Protein AF-A0A3M0Y753-F1 (afdb_monomer)

Radius of gyration: 27.93 Å; Cα contacts (8 Å, |Δi|>4): 157; chains: 1; bounding box: 81×75×49 Å

Solvent-accessible surface area (backbone atoms only — not comparable to full-atom values): 12441 Å² total; per-residue (Å²): 141,82,80,91,83,89,81,89,81,80,91,80,80,88,78,83,82,76,86,73,76,96,76,72,59,77,73,60,63,59,52,74,75,34,87,61,51,56,61,49,49,62,65,66,73,40,80,54,69,66,67,69,48,78,73,65,48,98,61,61,69,68,55,55,52,51,31,52,50,29,51,52,49,50,56,48,43,53,75,40,38,65,63,51,50,53,53,41,64,75,75,41,61,66,67,59,51,52,52,50,52,50,48,52,52,50,50,54,46,52,53,51,49,53,52,44,39,77,75,60,39,73,70,46,53,61,58,47,62,62,47,50,59,54,62,69,42,38,63,78,77,32,84,47,68,66,57,46,50,45,35,51,42,29,14,52,29,16,20,35,34,31,59,37,34,58,68,71,66,22,51,50,50,38,48,50,52,23,49,46,43,44,57,58,30,47,73,38,96,91,42,73,74,55,71,64,55,32,51,48,28,33,52,23,12,49,54,23,18,48,58,33,51,76,61,56,132

Structure (mmCIF, N/CA/C/O backbone):
data_AF-A0A3M0Y753-F1
#
_entry.id   AF-A0A3M0Y753-F1
#
loop_
_atom_site.group_PDB
_atom_site.id
_atom_site.type_symbol
_atom_site.label_atom_id
_atom_site.label_alt_id
_atom_site.label_comp_id
_atom_site.label_asym_id
_atom_site.label_entity_id
_atom_site.label_seq_id
_atom_site.pdbx_PDB_ins_code
_atom_site.Cartn_x
_atom_site.Cartn_y
_atom_site.Cartn_z
_atom_site.occupancy
_atom_site.B_iso_or_equiv
_atom_site.auth_seq_id
_atom_site.auth_comp_id
_atom_site.auth_asym_id
_atom_site.auth_atom_id
_atom_site.pdbx_PDB_model_num
ATOM 1 N N . MET A 1 1 ? -56.745 21.182 28.746 1.00 44.34 1 MET A N 1
ATOM 2 C CA . MET A 1 1 ? -57.236 22.442 29.343 1.00 44.34 1 MET A CA 1
ATOM 3 C C . MET A 1 1 ? -56.028 23.232 29.813 1.00 44.34 1 MET A C 1
ATOM 5 O O . MET A 1 1 ? -55.277 22.697 30.613 1.00 44.34 1 MET A O 1
ATOM 9 N N . GLY A 1 2 ? -55.813 24.435 29.274 1.00 44.81 2 GLY A N 1
ATOM 10 C CA . GLY A 1 2 ? -54.721 25.325 29.687 1.00 44.81 2 GLY A CA 1
ATOM 11 C C . GLY A 1 2 ? -54.196 26.216 28.555 1.00 44.81 2 GLY A C 1
ATOM 12 O O . GLY A 1 2 ? -53.297 25.794 27.844 1.00 44.81 2 GLY A O 1
ATOM 13 N N . HIS A 1 3 ? -54.818 27.396 28.407 1.00 44.28 3 HIS A N 1
ATOM 14 C CA . HIS A 1 3 ? -54.310 28.707 27.931 1.00 44.28 3 HIS A CA 1
ATOM 15 C C . HIS A 1 3 ? -53.306 28.734 26.748 1.00 44.28 3 HIS A C 1
ATOM 17 O O . HIS A 1 3 ? -52.171 28.306 26.887 1.00 44.28 3 HIS A O 1
ATOM 23 N N . LEU A 1 4 ? -53.639 29.180 25.524 1.00 49.66 4 LEU A N 1
ATOM 24 C CA . LEU A 1 4 ? -54.032 30.538 25.084 1.00 49.66 4 LEU A CA 1
ATOM 25 C C . LEU A 1 4 ? -53.092 31.637 25.608 1.00 49.66 4 LEU A C 1
ATOM 27 O O . LEU A 1 4 ? -53.341 32.153 26.688 1.00 49.66 4 LEU A O 1
ATOM 31 N N . LEU A 1 5 ? -52.092 32.040 24.811 1.00 55.31 5 LEU A N 1
ATOM 32 C CA . LEU A 1 5 ? -51.626 33.431 24.735 1.00 55.31 5 LEU A CA 1
ATOM 33 C C . LEU A 1 5 ? -51.133 33.756 23.317 1.00 55.31 5 LEU A C 1
ATOM 35 O O . LEU A 1 5 ? -50.060 33.356 22.872 1.00 55.31 5 LEU A O 1
ATOM 39 N N . CYS A 1 6 ? -51.999 34.490 22.625 1.00 52.38 6 CYS A N 1
ATOM 40 C CA . CYS A 1 6 ? -51.744 35.256 21.420 1.00 52.38 6 CYS A CA 1
ATOM 41 C C . CYS A 1 6 ? -50.916 36.494 21.799 1.00 52.38 6 CYS A C 1
ATOM 43 O O . CYS A 1 6 ? -51.298 37.228 22.709 1.00 52.38 6 CYS A O 1
ATOM 45 N N . GLY A 1 7 ? -49.795 36.719 21.113 1.00 51.28 7 GLY A N 1
ATOM 46 C CA . GLY A 1 7 ? -48.946 37.896 21.281 1.00 51.28 7 GLY A CA 1
ATOM 47 C C . GLY A 1 7 ? -48.597 38.491 19.924 1.00 51.28 7 GLY A C 1
ATOM 48 O O . GLY A 1 7 ? -47.577 38.155 19.335 1.00 51.28 7 GLY A O 1
ATOM 49 N N . THR A 1 8 ? -49.468 39.357 19.412 1.00 54.09 8 THR A N 1
ATOM 50 C CA . THR A 1 8 ? -49.195 40.238 18.273 1.00 54.09 8 THR A CA 1
ATOM 51 C C . THR A 1 8 ? -48.462 41.481 18.763 1.00 54.09 8 THR A C 1
ATOM 53 O O . THR A 1 8 ? -49.024 42.238 19.555 1.00 54.09 8 THR A O 1
ATOM 56 N N . GLN A 1 9 ? -47.251 41.744 18.268 1.00 51.88 9 GLN A N 1
ATOM 57 C CA . GLN A 1 9 ? -46.577 43.015 18.525 1.00 51.88 9 GLN A CA 1
ATOM 58 C C . GLN A 1 9 ? -45.796 43.503 17.297 1.00 51.88 9 GLN A C 1
ATOM 60 O O . GLN A 1 9 ? -44.894 42.833 16.810 1.00 51.88 9 GLN A O 1
ATOM 65 N N . GLY A 1 10 ? -46.159 44.707 16.839 1.00 52.81 10 GLY A N 1
ATOM 66 C CA . GLY A 1 10 ? -45.216 45.680 16.284 1.00 52.81 10 GLY A CA 1
ATOM 67 C C . GLY A 1 10 ? -44.981 45.679 14.774 1.00 52.81 10 GLY A C 1
ATOM 68 O O . GLY A 1 10 ? -43.919 45.277 14.316 1.00 52.81 10 GLY A O 1
ATOM 69 N N . ARG A 1 11 ? -45.903 46.272 14.000 1.00 50.88 11 ARG A N 1
ATOM 70 C CA . ARG A 1 11 ? -45.546 46.924 12.726 1.00 50.88 11 ARG A CA 1
ATOM 71 C C . ARG A 1 11 ? -44.789 48.219 13.041 1.00 50.88 11 ARG A C 1
ATOM 73 O O . ARG A 1 11 ? -45.404 49.192 13.465 1.00 50.88 11 ARG A O 1
ATOM 80 N N . GLY A 1 12 ? -43.474 48.214 12.838 1.00 53.16 12 GLY A N 1
ATOM 81 C CA . GLY A 1 12 ? -42.643 49.416 12.791 1.00 53.16 12 GLY A CA 1
ATOM 82 C C . GLY A 1 12 ? -42.551 49.930 11.357 1.00 53.16 12 GLY A C 1
ATOM 83 O O . GLY A 1 12 ? -42.122 49.207 10.461 1.00 53.16 12 GLY A O 1
ATOM 84 N N . ALA A 1 13 ? -43.009 51.159 11.145 1.00 51.88 13 ALA A N 1
ATOM 85 C CA . ALA A 1 13 ? -42.930 51.876 9.884 1.00 51.88 13 ALA A CA 1
ATOM 86 C C . ALA A 1 13 ? -41.520 52.444 9.641 1.00 51.88 13 ALA A C 1
ATOM 88 O O . ALA A 1 13 ? -40.895 52.954 10.564 1.00 51.88 13 ALA A O 1
ATOM 89 N N . GLY A 1 14 ? -41.095 52.415 8.375 1.00 54.56 14 GLY A N 1
ATOM 90 C CA . GLY A 1 14 ? -40.300 53.466 7.732 1.00 54.56 14 GLY A CA 1
ATOM 91 C C . GLY A 1 14 ? -38.852 53.657 8.183 1.00 54.56 14 GLY A C 1
ATOM 92 O O . GLY A 1 14 ? -38.576 54.477 9.050 1.00 54.56 14 GLY A O 1
ATOM 93 N N . GLN A 1 15 ? -37.916 53.048 7.454 1.00 48.16 15 GLN A N 1
ATOM 94 C CA . GLN A 1 15 ? -36.596 53.641 7.228 1.00 48.16 15 GLN A CA 1
ATOM 95 C C . GLN A 1 15 ? -36.293 53.569 5.731 1.00 48.16 15 GLN A C 1
ATOM 97 O O . GLN A 1 15 ? -36.349 52.498 5.128 1.00 48.16 15 GLN A O 1
ATOM 102 N N . GLY A 1 16 ? -36.081 54.740 5.127 1.00 50.78 16 GLY A N 1
ATOM 103 C CA . GLY A 1 16 ? -35.731 54.885 3.720 1.00 50.78 16 GLY A CA 1
ATOM 104 C C . GLY A 1 16 ? -34.419 54.172 3.414 1.00 50.78 16 GLY A C 1
ATOM 105 O O . GLY A 1 16 ? -33.463 54.261 4.184 1.00 50.78 16 GLY A O 1
ATOM 106 N N . ALA A 1 17 ? -34.399 53.451 2.296 1.00 55.44 17 ALA A N 1
ATOM 107 C CA . ALA A 1 17 ? -33.186 52.848 1.774 1.00 55.44 17 ALA A CA 1
ATOM 108 C C . ALA A 1 17 ? -32.198 53.969 1.395 1.00 55.44 17 ALA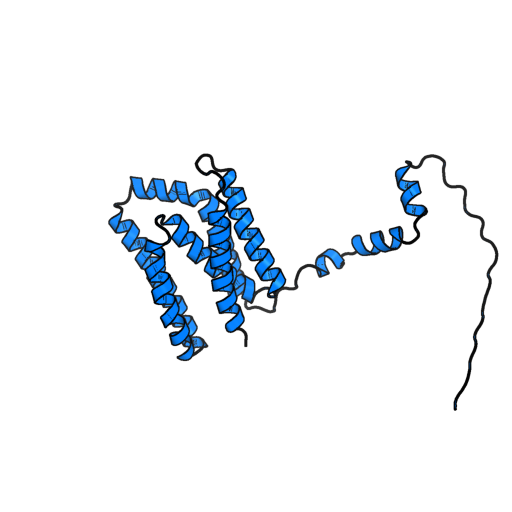 A C 1
ATOM 110 O O . ALA A 1 17 ? -32.597 54.893 0.685 1.00 55.44 17 ALA A O 1
ATOM 111 N N . PRO A 1 18 ? -30.945 53.931 1.873 1.00 59.50 18 PRO A N 1
ATOM 112 C CA . PRO A 1 18 ? -29.931 54.880 1.444 1.00 59.50 18 PRO A CA 1
ATOM 113 C C . PRO A 1 18 ? -29.610 54.659 -0.038 1.00 59.50 18 PRO A C 1
ATOM 115 O O . PRO A 1 18 ? -29.451 53.521 -0.483 1.00 59.50 18 PRO A O 1
ATOM 118 N N . ASP A 1 19 ? -29.499 55.754 -0.789 1.00 58.84 19 ASP A N 1
ATOM 119 C CA . ASP A 1 19 ? -29.030 55.744 -2.172 1.00 58.84 19 ASP A CA 1
ATOM 120 C C . ASP A 1 19 ? -27.634 55.103 -2.237 1.00 58.84 19 ASP A C 1
ATOM 122 O O . ASP A 1 19 ? -26.652 55.631 -1.707 1.00 58.84 19 ASP A O 1
ATOM 126 N N . LEU A 1 20 ? -27.547 53.926 -2.862 1.00 60.62 20 LEU A N 1
ATOM 127 C CA . LEU A 1 20 ? -26.284 53.221 -3.061 1.00 60.62 20 LEU A CA 1
ATOM 128 C C . LEU A 1 20 ? -25.437 53.948 -4.125 1.00 60.62 20 LEU A C 1
ATOM 130 O O . LEU A 1 20 ? -25.958 54.321 -5.179 1.00 60.62 20 LEU A O 1
ATOM 134 N N . PRO A 1 21 ? -24.121 54.121 -3.902 1.00 63.84 21 PRO A N 1
ATOM 135 C CA . PRO A 1 21 ? -23.239 54.821 -4.829 1.00 63.84 21 PRO A CA 1
ATOM 136 C C . PRO A 1 21 ? -23.155 54.104 -6.185 1.00 63.84 21 PRO A C 1
ATOM 138 O O . PRO A 1 21 ? -22.926 52.894 -6.276 1.00 63.84 21 PRO A O 1
ATOM 141 N N . SER A 1 22 ? -23.314 54.879 -7.257 1.00 61.03 22 SER A N 1
ATOM 142 C CA . SER A 1 22 ? -23.448 54.456 -8.656 1.00 61.03 22 SER A CA 1
ATOM 143 C C . SER A 1 22 ? -22.139 53.959 -9.297 1.00 61.03 22 SER A C 1
ATOM 145 O O . SER A 1 22 ? -21.723 54.465 -10.338 1.00 61.03 22 SER A O 1
ATOM 147 N N . GLY A 1 23 ? -21.473 52.978 -8.683 1.00 71.69 23 GLY A N 1
ATOM 148 C CA . GLY A 1 23 ? -20.172 52.476 -9.147 1.00 71.69 23 GLY A CA 1
ATOM 149 C C . GLY A 1 23 ? -19.911 50.982 -8.955 1.00 71.69 23 GLY A C 1
ATOM 150 O O . GLY A 1 23 ? -18.816 50.526 -9.271 1.00 71.69 23 GLY A O 1
ATOM 151 N N . GLN A 1 24 ? -20.867 50.198 -8.447 1.00 63.34 24 GLN A N 1
ATOM 152 C CA . GLN A 1 24 ? -20.622 48.772 -8.221 1.00 63.34 24 GLN A CA 1
ATOM 153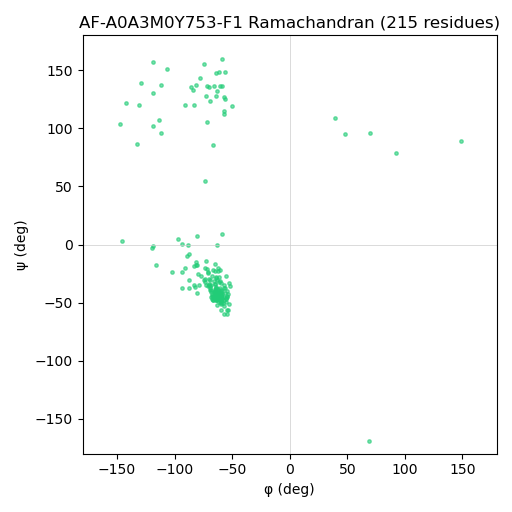 C C . GLN A 1 24 ? -20.786 47.927 -9.499 1.00 63.34 24 GLN A C 1
ATOM 155 O O . GLN A 1 24 ? -21.740 48.127 -10.267 1.00 63.34 24 GLN A O 1
ATOM 160 N N . PRO A 1 25 ? -19.876 46.962 -9.736 1.00 66.69 25 PRO A N 1
ATOM 161 C CA . PRO A 1 25 ? -19.928 46.103 -10.907 1.00 66.69 25 PRO A CA 1
ATOM 162 C C . PRO A 1 25 ? -21.198 45.227 -10.901 1.00 66.69 25 PRO A C 1
ATOM 164 O O . PRO A 1 25 ? -21.696 44.850 -9.839 1.00 66.69 25 PRO A O 1
ATOM 167 N N . PRO A 1 26 ? -21.755 44.900 -12.082 1.00 64.69 26 PRO A N 1
ATOM 168 C CA . PRO A 1 26 ? -23.097 44.322 -12.222 1.00 64.69 26 PRO A CA 1
ATOM 169 C C . PRO A 1 26 ? -23.299 42.975 -11.511 1.00 64.69 26 PRO A C 1
ATOM 171 O O . PRO A 1 26 ? -24.428 42.641 -11.170 1.00 64.69 26 PRO A O 1
ATOM 174 N N . TRP A 1 27 ? -22.229 42.230 -11.225 1.00 64.38 27 TRP A N 1
ATOM 175 C CA . TRP A 1 27 ? -22.305 40.970 -10.482 1.00 64.38 27 TRP A CA 1
ATOM 176 C C . TRP A 1 27 ? -22.565 41.155 -8.977 1.00 64.38 27 TRP A C 1
ATOM 178 O O . TRP A 1 27 ? -23.090 40.239 -8.353 1.00 64.38 27 TRP A O 1
ATOM 188 N N . VAL A 1 28 ? -22.292 42.332 -8.397 1.00 60.59 28 VAL A N 1
ATOM 189 C CA . VAL A 1 28 ? -22.637 42.622 -6.989 1.00 60.59 28 VAL A CA 1
ATOM 190 C C . VAL A 1 28 ? -24.146 42.840 -6.831 1.00 60.59 28 VAL A C 1
ATOM 192 O O . VAL A 1 28 ? -24.738 42.401 -5.853 1.00 60.59 28 VAL A O 1
ATOM 195 N N . ARG A 1 29 ? -24.813 43.397 -7.854 1.00 61.00 29 ARG A N 1
ATOM 196 C CA . ARG A 1 29 ? -26.275 43.602 -7.856 1.00 61.00 29 ARG A CA 1
ATOM 197 C C . ARG A 1 29 ? -27.091 42.307 -7.872 1.00 61.00 29 ARG A C 1
ATOM 199 O O . ARG A 1 29 ? -28.251 42.333 -7.474 1.00 61.00 29 ARG A O 1
ATOM 206 N N . LEU A 1 30 ? -26.513 41.194 -8.326 1.00 59.09 30 LEU A N 1
ATOM 207 C CA . LEU A 1 30 ? -27.183 39.888 -8.335 1.00 59.09 30 LEU A CA 1
ATOM 208 C C . LEU A 1 30 ? -27.166 39.205 -6.959 1.00 59.09 30 LEU A C 1
ATOM 210 O O . LEU A 1 30 ? -28.065 38.420 -6.676 1.00 59.09 30 LEU A O 1
ATOM 214 N N . ALA A 1 31 ? -26.195 39.521 -6.097 1.00 56.62 31 ALA A N 1
ATOM 215 C CA . ALA A 1 31 ? -26.115 38.951 -4.752 1.00 56.62 31 ALA A CA 1
ATOM 216 C C . ALA A 1 31 ? -27.167 39.544 -3.794 1.00 56.62 31 ALA A C 1
ATOM 218 O O . ALA A 1 31 ? -27.669 38.833 -2.927 1.00 56.62 31 ALA A O 1
ATOM 219 N N . ASP A 1 32 ? -27.549 40.810 -3.993 1.00 58.06 32 ASP A N 1
ATOM 220 C CA . ASP A 1 32 ? -28.512 41.511 -3.130 1.00 58.06 32 ASP A CA 1
ATOM 221 C C . ASP A 1 32 ? -29.984 41.192 -3.442 1.00 58.06 32 ASP A C 1
ATOM 223 O O . ASP A 1 32 ? -30.859 41.433 -2.611 1.00 58.06 32 ASP A O 1
ATOM 227 N N . GLN A 1 33 ? -30.289 40.649 -4.626 1.00 64.12 33 GLN A N 1
ATOM 228 C CA . GLN A 1 33 ? -31.677 40.369 -5.029 1.00 64.12 33 GLN A CA 1
ATOM 229 C C . GLN A 1 33 ? -32.179 38.980 -4.622 1.00 64.12 33 GLN A C 1
ATOM 231 O O . GLN A 1 33 ? -33.382 38.727 -4.697 1.00 64.12 33 GLN A O 1
ATOM 236 N N . ASP A 1 34 ? -31.296 38.101 -4.149 1.00 63.78 34 ASP A N 1
ATOM 237 C CA . ASP A 1 34 ? -31.681 36.811 -3.588 1.00 63.78 34 ASP A CA 1
ATOM 238 C C . ASP A 1 34 ? -31.390 36.783 -2.074 1.00 63.78 34 ASP A C 1
ATOM 240 O O . ASP A 1 34 ? -30.276 36.455 -1.655 1.00 63.78 34 ASP A O 1
ATOM 244 N N . PRO A 1 35 ? -32.381 37.072 -1.206 1.00 60.28 35 PRO A N 1
ATOM 245 C CA . PRO A 1 35 ? -32.232 36.947 0.249 1.00 60.28 35 PRO A CA 1
ATOM 246 C C . PRO A 1 35 ? -31.969 35.497 0.727 1.00 60.28 35 PRO A C 1
ATOM 248 O O . PRO A 1 35 ? -31.836 35.239 1.934 1.00 60.28 35 PRO A O 1
ATOM 251 N N . GLY A 1 36 ? -31.914 34.520 -0.187 1.00 60.16 36 GLY A N 1
ATOM 252 C CA . GLY A 1 36 ? -31.376 33.178 0.021 1.00 60.16 36 GLY A CA 1
ATOM 253 C C . GLY A 1 36 ? -29.863 33.058 -0.221 1.00 60.16 36 GLY A C 1
ATOM 254 O O . GLY A 1 36 ? -29.211 32.278 0.476 1.00 60.16 36 GLY A O 1
ATOM 255 N N . ALA A 1 37 ? -29.280 33.855 -1.122 1.00 58.84 37 ALA A N 1
ATOM 256 C CA . ALA A 1 37 ? -27.866 33.777 -1.499 1.00 58.84 37 ALA A CA 1
ATOM 257 C C . ALA A 1 37 ? -26.927 34.235 -0.371 1.00 58.84 37 ALA A C 1
ATOM 259 O O . ALA A 1 37 ? -25.929 33.565 -0.098 1.00 58.84 37 ALA A O 1
ATOM 260 N N . GLY A 1 38 ? -27.294 35.286 0.374 1.00 58.50 38 GLY A N 1
ATOM 261 C CA . GLY A 1 38 ? -26.550 35.719 1.567 1.00 58.50 38 GLY A CA 1
ATOM 262 C C . GLY A 1 38 ? -26.479 34.636 2.654 1.00 58.50 38 GLY A C 1
ATOM 263 O O . GLY A 1 38 ? -25.429 34.407 3.246 1.00 58.50 38 GLY A O 1
ATOM 264 N N . ARG A 1 39 ? -27.558 33.857 2.836 1.00 60.03 39 ARG A N 1
ATOM 265 C CA . ARG A 1 39 ? -27.582 32.715 3.771 1.00 60.03 39 ARG A CA 1
ATOM 266 C C . ARG A 1 39 ? -26.742 31.528 3.304 1.00 60.03 39 ARG A C 1
ATOM 268 O O . ARG A 1 39 ? -26.330 30.724 4.140 1.00 60.03 39 ARG A O 1
ATOM 275 N N . LEU A 1 40 ? -26.508 31.386 2.000 1.00 58.66 40 LEU A N 1
ATOM 276 C CA . LEU A 1 40 ? -25.634 30.349 1.456 1.00 58.66 40 LEU A CA 1
ATOM 277 C C . LEU A 1 40 ? -24.158 30.757 1.568 1.00 58.66 40 LEU A C 1
ATOM 279 O O . LEU A 1 40 ? -23.336 29.939 1.972 1.00 58.66 40 LEU A O 1
ATOM 283 N N . ALA A 1 41 ? -23.839 32.024 1.287 1.00 57.56 41 ALA A N 1
ATOM 284 C CA . ALA A 1 41 ? -22.495 32.577 1.442 1.00 57.56 41 ALA A CA 1
ATOM 285 C C . ALA A 1 41 ? -22.038 32.556 2.914 1.00 57.56 41 ALA A C 1
ATOM 287 O O . ALA A 1 41 ? -20.952 32.057 3.202 1.00 57.56 41 ALA A O 1
ATOM 288 N N . ASP A 1 42 ? -22.896 32.944 3.864 1.00 57.84 42 ASP A N 1
ATOM 289 C CA . ASP A 1 42 ? -22.589 32.852 5.303 1.00 57.84 42 ASP A CA 1
ATOM 290 C C . ASP A 1 42 ? -22.413 31.403 5.794 1.00 57.84 42 ASP A C 1
ATOM 292 O O . ASP A 1 42 ? -21.660 31.140 6.734 1.00 57.84 42 ASP A O 1
ATOM 296 N N . ARG A 1 43 ? -23.061 30.426 5.142 1.00 57.25 43 ARG A N 1
ATOM 297 C CA . ARG A 1 43 ? -22.855 28.993 5.428 1.00 57.25 43 ARG A CA 1
ATOM 298 C C . ARG A 1 43 ? -21.557 28.442 4.839 1.00 57.25 43 ARG A C 1
ATOM 300 O O . ARG A 1 43 ? -21.025 27.479 5.385 1.00 57.25 43 ARG A O 1
ATOM 307 N N . LEU A 1 44 ? -21.056 29.027 3.752 1.00 56.53 44 LEU A N 1
ATOM 308 C CA . LEU A 1 44 ? -19.854 28.568 3.049 1.00 56.53 44 LEU A CA 1
ATOM 309 C C . LEU A 1 44 ? -18.570 29.275 3.518 1.00 56.53 44 LEU A C 1
ATOM 311 O O . LEU A 1 44 ? -17.496 28.689 3.412 1.00 56.53 44 LEU A O 1
ATOM 315 N N . HIS A 1 45 ? -18.664 30.485 4.082 1.00 52.59 45 HIS A N 1
ATOM 316 C CA . HIS A 1 45 ? -17.511 31.263 4.562 1.00 52.59 45 HIS A CA 1
ATOM 317 C C . HIS A 1 45 ? -17.174 31.077 6.051 1.00 52.59 45 HIS A C 1
ATOM 319 O O . HIS A 1 45 ? -16.204 31.652 6.544 1.00 52.59 45 HIS A O 1
ATOM 325 N N . GLY A 1 46 ? -17.923 30.250 6.782 1.00 53.53 46 GLY A N 1
ATOM 326 C CA . GLY A 1 46 ? -17.564 29.896 8.153 1.00 53.53 46 GLY A CA 1
ATOM 327 C C . GLY A 1 46 ? -16.392 28.899 8.213 1.00 53.53 46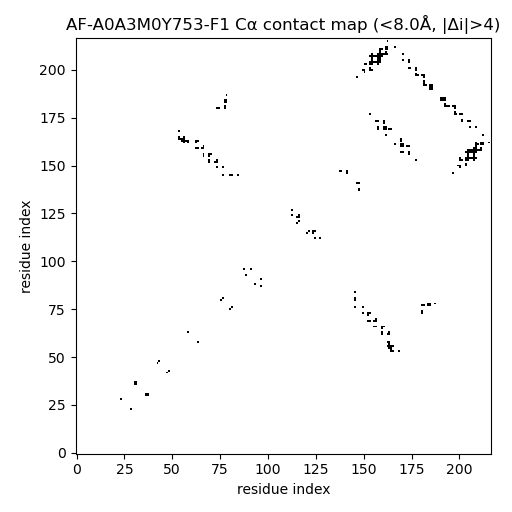 GLY A C 1
ATOM 328 O O . GLY A 1 46 ? -16.249 28.067 7.315 1.00 53.53 46 GLY A O 1
ATOM 329 N N . PRO A 1 47 ? -15.625 28.842 9.323 1.00 53.88 47 PRO A N 1
ATOM 330 C CA . PRO A 1 47 ? -14.636 27.784 9.608 1.00 53.88 47 PRO A CA 1
ATOM 331 C C . PRO A 1 47 ? -15.230 26.357 9.664 1.00 53.88 47 PRO A C 1
ATOM 333 O O . PRO A 1 47 ? -14.556 25.398 10.031 1.00 53.88 47 PRO A O 1
ATOM 336 N N . GLN A 1 48 ? -16.494 26.185 9.272 1.00 51.53 48 GLN A N 1
ATOM 337 C CA . GLN A 1 48 ? -17.195 24.913 9.192 1.00 51.53 48 GLN A CA 1
ATOM 338 C C . GLN A 1 48 ? -16.732 24.031 8.031 1.00 51.53 48 GLN A C 1
ATOM 340 O O . GLN A 1 48 ? -16.975 22.828 8.073 1.00 51.53 48 GLN A O 1
ATOM 345 N N . LEU A 1 49 ? -15.990 24.555 7.046 1.00 53.44 49 LEU A N 1
ATOM 346 C CA . LEU A 1 49 ? -15.327 23.672 6.078 1.00 53.44 49 LEU A CA 1
ATOM 347 C C . LEU A 1 49 ? -14.337 22.721 6.784 1.00 53.44 49 LEU A C 1
ATOM 349 O O . LEU A 1 49 ? -14.199 21.565 6.396 1.00 53.44 49 LEU A O 1
ATOM 353 N N . PHE A 1 50 ? -13.733 23.167 7.893 1.00 52.47 50 PHE A N 1
ATOM 354 C CA . PHE A 1 50 ? -12.898 22.333 8.764 1.00 52.47 50 PHE A CA 1
ATOM 355 C C . PHE A 1 50 ? -13.709 21.318 9.593 1.00 52.47 50 PHE A C 1
ATOM 357 O O . PHE A 1 50 ? -13.158 20.306 10.020 1.00 52.47 50 PHE A O 1
ATOM 364 N N . LEU A 1 51 ? -15.016 21.544 9.793 1.00 54.38 51 LEU A N 1
ATOM 365 C CA . LEU A 1 51 ? -15.935 20.589 10.435 1.00 54.38 51 LEU A CA 1
ATOM 366 C C . LEU A 1 51 ? -16.420 19.488 9.480 1.00 54.38 51 LEU A C 1
ATOM 368 O O . LEU A 1 51 ? -16.894 18.456 9.948 1.00 54.38 51 LEU A O 1
ATOM 372 N N . LEU A 1 52 ? -16.283 19.676 8.163 1.00 58.00 52 LEU A N 1
ATOM 373 C CA . LEU A 1 52 ? -16.561 18.631 7.172 1.00 58.00 52 LEU A CA 1
ATOM 374 C C . LEU A 1 52 ? -15.398 17.649 7.013 1.00 58.00 52 LEU A C 1
ATOM 376 O O . LEU A 1 52 ? -15.588 16.560 6.467 1.00 58.00 52 LEU A O 1
ATOM 380 N N . LEU A 1 53 ? -14.206 18.001 7.509 1.00 61.69 53 LEU A N 1
ATOM 381 C CA . LEU A 1 53 ? -13.120 17.040 7.590 1.00 61.69 53 LEU A CA 1
ATOM 382 C C . LEU A 1 53 ? -13.475 16.004 8.664 1.00 61.69 53 LEU A C 1
ATOM 384 O O . LEU A 1 53 ? -13.732 16.376 9.815 1.00 61.69 53 LEU A O 1
ATOM 388 N N . PRO A 1 54 ? -13.509 14.707 8.311 1.00 64.44 54 PRO A N 1
ATOM 389 C CA . PRO A 1 54 ? -13.798 13.653 9.266 1.00 64.44 54 PRO A CA 1
ATOM 390 C C . PRO A 1 54 ? -12.787 13.752 10.404 1.00 64.44 54 PRO A C 1
ATOM 392 O O . PRO A 1 54 ? -11.586 13.579 10.191 1.00 64.44 54 PRO A O 1
ATOM 395 N N . GLN A 1 55 ? -13.279 14.055 11.607 1.00 67.06 55 GLN A N 1
ATOM 396 C CA . GLN A 1 55 ? -12.434 14.099 12.792 1.00 67.06 55 GLN A CA 1
ATOM 397 C C . GLN A 1 55 ? -11.752 12.731 12.924 1.00 67.06 55 GLN A C 1
ATOM 399 O O . GLN A 1 55 ? -12.450 11.707 12.901 1.00 67.06 55 GLN A O 1
ATOM 404 N N . PRO A 1 56 ? -10.409 12.678 13.002 1.00 65.31 56 PRO A N 1
ATOM 405 C CA . PRO A 1 56 ? -9.717 11.413 13.141 1.00 65.31 56 PRO A CA 1
ATOM 406 C C . PRO A 1 56 ? -10.208 10.737 14.417 1.00 65.31 56 PRO A C 1
ATOM 408 O O . PRO A 1 56 ? -10.355 11.374 15.464 1.00 65.31 56 PRO A O 1
ATOM 411 N N . LEU A 1 57 ? -10.465 9.435 14.328 1.00 74.75 57 LEU A N 1
ATOM 412 C CA . LEU A 1 57 ? -10.779 8.638 15.505 1.00 74.75 57 LEU A CA 1
ATOM 413 C C . LEU A 1 57 ? -9.631 8.797 16.514 1.00 74.75 57 LEU A C 1
ATOM 415 O O . LEU A 1 57 ? -8.473 9.000 16.133 1.00 74.75 57 LEU A O 1
ATOM 419 N N . GLN A 1 58 ? -9.937 8.725 17.809 1.00 81.38 58 GLN A N 1
ATOM 420 C CA . GLN A 1 58 ? -8.912 8.751 18.853 1.00 81.38 58 GLN A CA 1
ATOM 421 C C . GLN A 1 58 ? -8.058 7.479 18.753 1.00 81.38 58 GLN A C 1
ATOM 423 O O . GLN A 1 58 ? -8.341 6.460 19.374 1.00 81.38 58 GLN A O 1
ATOM 428 N N . THR A 1 59 ? -7.036 7.520 17.903 1.00 84.00 59 THR A N 1
ATOM 429 C CA . THR A 1 59 ? -6.133 6.404 17.636 1.00 84.00 59 THR A CA 1
ATOM 430 C C . THR A 1 59 ? -4.768 6.631 18.275 1.00 84.00 59 THR A C 1
ATOM 432 O O . THR A 1 59 ? -4.332 7.780 18.424 1.00 84.00 59 THR A O 1
ATOM 435 N N . PRO A 1 60 ? -4.062 5.547 18.642 1.00 89.88 60 PRO A N 1
ATOM 436 C CA . PRO A 1 60 ? -2.707 5.648 19.163 1.00 89.88 60 PRO A CA 1
ATOM 437 C C . PRO A 1 60 ? -1.760 6.273 18.129 1.00 89.88 60 PRO A C 1
ATOM 439 O O . PRO A 1 60 ? -1.897 6.057 16.923 1.00 89.88 60 PRO A O 1
ATOM 442 N N . LEU A 1 61 ? -0.747 7.002 18.612 1.00 90.94 61 LEU A N 1
ATOM 443 C CA . LEU A 1 61 ? 0.278 7.648 17.779 1.00 90.94 61 LEU A CA 1
ATOM 444 C C . LEU A 1 61 ? 0.939 6.670 16.794 1.00 90.94 61 LEU A C 1
ATOM 446 O O . LEU A 1 61 ? 1.220 7.042 15.657 1.00 90.94 61 LEU A O 1
ATOM 450 N N . SER A 1 62 ? 1.125 5.409 17.199 1.00 88.06 62 SER A N 1
ATOM 451 C CA . SER A 1 62 ? 1.699 4.359 16.351 1.00 88.06 62 SER A CA 1
ATOM 452 C C . SER A 1 62 ? 0.931 4.139 15.049 1.00 88.06 62 SER A C 1
ATOM 454 O O . SER A 1 62 ? 1.555 3.907 14.020 1.00 88.06 62 SER A O 1
ATOM 456 N N . ASP A 1 63 ? -0.403 4.233 15.074 1.00 88.12 63 ASP A N 1
ATOM 457 C CA . ASP A 1 63 ? -1.231 4.011 13.883 1.00 88.12 63 ASP A CA 1
ATOM 458 C C . ASP A 1 63 ? -1.087 5.182 12.904 1.00 88.12 63 ASP A C 1
ATOM 460 O O . ASP A 1 63 ? -1.056 4.979 11.694 1.00 88.12 63 ASP A O 1
ATOM 464 N N . ARG A 1 64 ? -0.935 6.406 13.426 1.00 93.00 64 ARG A N 1
ATOM 465 C CA . ARG A 1 64 ? -0.701 7.611 12.616 1.00 93.00 64 ARG A CA 1
ATOM 466 C C . ARG A 1 64 ? 0.675 7.578 11.964 1.00 93.00 64 ARG A C 1
ATOM 468 O O . ARG A 1 64 ? 0.784 7.835 10.773 1.00 93.00 64 ARG A O 1
ATOM 475 N N . VAL A 1 65 ? 1.709 7.217 12.726 1.00 91.94 65 VAL A N 1
ATOM 476 C CA . VAL A 1 65 ? 3.072 7.068 12.196 1.00 91.94 65 VAL A CA 1
ATOM 477 C C . VAL A 1 65 ? 3.114 5.985 11.121 1.00 91.94 65 VAL A C 1
ATOM 479 O O . VAL A 1 65 ? 3.668 6.221 10.053 1.00 91.94 65 VAL A O 1
ATOM 482 N N . ALA A 1 66 ? 2.484 4.830 11.356 1.00 88.81 66 ALA A N 1
ATOM 483 C CA . ALA A 1 66 ? 2.424 3.757 10.365 1.00 88.81 66 ALA A CA 1
ATOM 484 C C . ALA A 1 66 ? 1.648 4.163 9.101 1.00 88.81 66 ALA A C 1
ATOM 486 O O . ALA A 1 66 ? 2.059 3.820 7.996 1.00 88.81 66 ALA A O 1
ATOM 487 N N . TRP A 1 67 ? 0.567 4.935 9.247 1.00 94.44 67 TRP A N 1
ATOM 488 C CA . TRP A 1 67 ? -0.181 5.487 8.118 1.00 94.44 67 TRP A CA 1
ATOM 489 C C . TRP A 1 67 ? 0.652 6.467 7.283 1.00 94.44 67 TRP A C 1
ATOM 491 O O . TRP A 1 67 ? 0.711 6.324 6.064 1.00 94.44 67 TRP A O 1
ATOM 501 N N . ILE A 1 68 ? 1.347 7.413 7.930 1.00 95.44 68 ILE A N 1
ATOM 502 C CA . ILE A 1 68 ? 2.253 8.357 7.252 1.00 95.44 68 ILE A CA 1
ATOM 503 C C . ILE A 1 68 ? 3.383 7.597 6.555 1.00 95.44 68 ILE A C 1
ATOM 505 O O . ILE A 1 68 ? 3.707 7.901 5.412 1.00 95.44 68 ILE A O 1
ATOM 509 N N . ALA A 1 69 ? 3.961 6.591 7.215 1.00 90.81 69 ALA A N 1
ATOM 510 C CA . ALA A 1 69 ? 5.015 5.768 6.635 1.00 90.81 69 ALA A CA 1
ATOM 511 C C . ALA A 1 69 ? 4.525 4.992 5.403 1.00 90.81 69 ALA A C 1
ATOM 513 O O . ALA A 1 69 ? 5.232 4.946 4.402 1.00 90.81 69 ALA A O 1
ATOM 514 N N . ALA A 1 70 ? 3.312 4.430 5.443 1.00 92.94 70 ALA A N 1
ATOM 515 C CA . ALA A 1 70 ? 2.713 3.761 4.291 1.00 92.94 70 ALA A CA 1
ATOM 516 C C . ALA A 1 70 ? 2.474 4.742 3.133 1.00 92.94 70 ALA A C 1
ATOM 518 O O . ALA A 1 70 ? 2.830 4.436 2.002 1.00 92.94 70 ALA A O 1
ATOM 519 N N . LEU A 1 71 ? 1.947 5.940 3.411 1.00 96.12 71 LEU A N 1
ATOM 520 C CA . LEU A 1 71 ? 1.759 6.977 2.394 1.00 96.12 71 LEU A CA 1
ATOM 521 C C . LEU A 1 71 ? 3.092 7.428 1.780 1.00 96.12 71 LEU A C 1
ATOM 523 O O . LEU A 1 71 ? 3.209 7.532 0.563 1.00 96.12 71 LEU A O 1
ATOM 527 N N . ALA A 1 72 ? 4.112 7.655 2.608 1.00 94.38 72 ALA A N 1
ATOM 528 C CA . ALA A 1 72 ? 5.449 8.003 2.141 1.00 94.38 72 ALA A CA 1
ATOM 529 C C . ALA A 1 72 ? 6.061 6.879 1.293 1.00 94.38 72 ALA A C 1
ATOM 531 O O . ALA A 1 72 ? 6.703 7.163 0.284 1.00 94.38 72 ALA A O 1
ATOM 532 N N . ALA A 1 73 ? 5.834 5.615 1.663 1.00 91.69 73 ALA A N 1
ATOM 533 C CA . ALA A 1 73 ? 6.261 4.465 0.876 1.00 91.69 73 ALA A CA 1
ATOM 534 C C . ALA A 1 73 ? 5.562 4.416 -0.489 1.00 91.69 73 ALA A C 1
ATOM 536 O O . ALA A 1 73 ? 6.259 4.207 -1.474 1.00 91.69 73 ALA A O 1
ATOM 537 N N . ILE A 1 74 ? 4.245 4.675 -0.564 1.00 94.62 74 ILE A N 1
ATOM 538 C CA . ILE A 1 74 ? 3.519 4.798 -1.845 1.00 94.62 74 ILE A CA 1
ATOM 539 C C . ILE A 1 74 ? 4.209 5.850 -2.704 1.00 94.62 74 ILE A C 1
ATOM 541 O O . ILE A 1 74 ? 4.761 5.500 -3.733 1.00 94.62 74 ILE A O 1
ATOM 545 N N . LEU A 1 75 ? 4.304 7.096 -2.227 1.00 94.50 75 LEU A N 1
ATOM 546 C CA . LEU A 1 75 ? 4.905 8.198 -2.992 1.00 94.50 75 LEU A CA 1
ATOM 547 C C . LEU A 1 75 ? 6.345 7.901 -3.434 1.00 94.50 75 LEU A C 1
ATOM 549 O O . LEU A 1 75 ? 6.755 8.265 -4.535 1.00 94.50 75 LEU A O 1
ATOM 553 N N . THR A 1 76 ? 7.117 7.235 -2.574 1.00 91.88 76 THR A N 1
ATOM 554 C CA . THR A 1 76 ? 8.497 6.856 -2.888 1.00 91.88 76 THR A CA 1
ATOM 555 C C . THR A 1 76 ? 8.539 5.826 -4.015 1.00 91.88 76 THR A C 1
ATOM 557 O O . THR A 1 76 ? 9.337 5.944 -4.942 1.00 91.88 76 THR A O 1
ATOM 560 N N . LEU A 1 77 ? 7.676 4.816 -3.958 1.00 90.88 77 LEU A N 1
ATOM 561 C CA . LEU A 1 77 ? 7.603 3.782 -4.982 1.00 90.88 77 LEU A CA 1
ATOM 562 C C . LEU A 1 77 ? 7.007 4.322 -6.289 1.00 90.88 77 LEU A C 1
ATOM 564 O O . LEU A 1 77 ? 7.529 3.986 -7.348 1.00 90.88 77 LEU A O 1
ATOM 568 N N . SER A 1 78 ? 6.040 5.243 -6.230 1.00 92.00 78 SER A N 1
ATOM 569 C CA . SER A 1 78 ? 5.492 5.934 -7.403 1.00 92.00 78 SER A CA 1
ATOM 570 C C . SER A 1 78 ? 6.576 6.661 -8.196 1.00 92.00 78 SER A C 1
ATOM 572 O O . SER A 1 78 ? 6.605 6.583 -9.418 1.00 92.00 78 SER A O 1
ATOM 574 N N . LEU A 1 79 ? 7.472 7.375 -7.505 1.00 92.31 79 LEU A N 1
ATOM 575 C CA . LEU A 1 79 ? 8.480 8.231 -8.139 1.00 92.31 79 LEU A CA 1
ATOM 576 C C . LEU A 1 79 ? 9.769 7.483 -8.493 1.00 92.31 79 LEU A C 1
ATOM 578 O O . LEU A 1 79 ? 10.381 7.756 -9.525 1.00 92.31 79 LEU A O 1
ATOM 582 N N . TRP A 1 80 ? 10.202 6.554 -7.638 1.00 90.69 80 TRP A N 1
ATOM 583 C CA . TRP A 1 80 ? 11.509 5.902 -7.757 1.00 90.69 80 TRP A CA 1
ATOM 584 C C . TRP A 1 80 ? 11.440 4.388 -7.961 1.00 90.69 80 TRP A C 1
ATOM 586 O O . TRP A 1 80 ? 12.490 3.776 -8.146 1.00 90.69 80 TRP A O 1
ATOM 596 N N . GLY A 1 81 ? 10.256 3.772 -7.991 1.00 87.25 81 GLY A N 1
ATOM 597 C CA . GLY A 1 81 ? 10.089 2.321 -8.121 1.00 87.25 81 GLY A CA 1
ATOM 598 C C . GLY A 1 81 ? 10.828 1.742 -9.327 1.00 87.25 81 GLY A C 1
ATOM 599 O O . GLY A 1 81 ? 11.715 0.903 -9.157 1.00 87.25 81 GLY A O 1
ATOM 600 N N . ARG A 1 82 ? 10.551 2.254 -10.533 1.00 83.50 82 ARG A N 1
ATOM 601 C CA . ARG A 1 82 ? 11.214 1.806 -11.771 1.00 8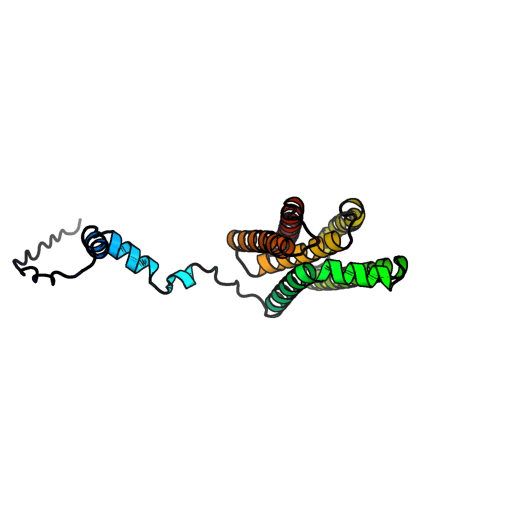3.50 82 ARG A CA 1
ATOM 602 C C . ARG A 1 82 ? 12.707 2.133 -11.835 1.00 83.50 82 ARG A C 1
ATOM 604 O O . ARG A 1 82 ? 13.469 1.214 -12.131 1.00 83.50 82 ARG A O 1
ATOM 611 N N . PRO A 1 83 ? 13.169 3.366 -11.536 1.00 88.81 83 PRO A N 1
ATOM 612 C CA . PRO A 1 83 ? 14.601 3.658 -11.471 1.00 88.81 83 PRO A CA 1
ATOM 613 C C . PRO A 1 83 ? 15.357 2.734 -10.513 1.00 88.81 83 PRO A C 1
ATOM 615 O O . PRO A 1 83 ? 16.412 2.209 -10.868 1.00 88.81 83 PRO A O 1
ATOM 618 N N . ILE A 1 84 ? 14.797 2.486 -9.324 1.00 85.06 84 ILE A N 1
ATOM 619 C CA . ILE A 1 84 ? 15.379 1.565 -8.344 1.00 85.06 84 ILE A CA 1
ATOM 620 C C . ILE A 1 84 ? 15.383 0.149 -8.914 1.00 85.06 84 ILE A C 1
ATOM 622 O O . I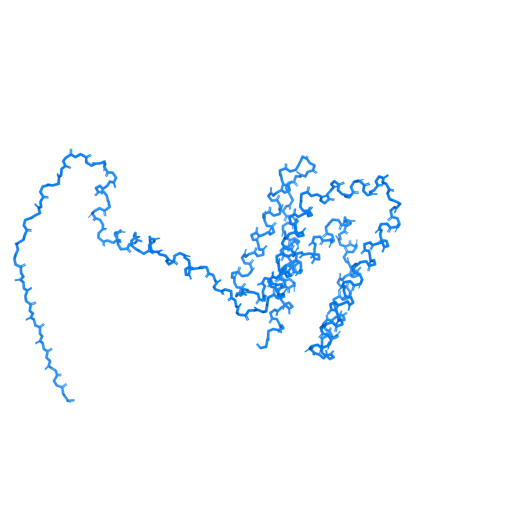LE A 1 84 ? 16.421 -0.504 -8.889 1.00 85.06 84 ILE A O 1
ATOM 626 N N . GLN A 1 85 ? 14.271 -0.324 -9.478 1.00 83.19 85 GLN A N 1
ATOM 627 C CA . GLN A 1 85 ? 14.191 -1.659 -10.064 1.00 83.19 85 GLN A CA 1
ATOM 628 C C . GLN A 1 85 ? 15.200 -1.843 -11.210 1.00 83.19 85 GLN A C 1
ATOM 630 O O . GLN A 1 85 ? 15.899 -2.854 -11.245 1.00 83.19 85 GLN A O 1
ATOM 635 N N . GLY A 1 86 ? 15.328 -0.869 -12.112 1.00 86.44 86 GLY A N 1
ATOM 636 C CA . GLY A 1 86 ? 16.299 -0.888 -13.206 1.00 86.44 86 GLY A CA 1
ATOM 637 C C . GLY A 1 86 ? 17.741 -0.899 -12.700 1.00 86.44 86 GLY A C 1
ATOM 638 O O . GLY A 1 86 ? 18.543 -1.727 -13.133 1.00 86.44 86 GLY A O 1
ATOM 639 N N . TRP A 1 87 ? 18.058 -0.045 -11.722 1.00 88.75 87 TRP A N 1
ATOM 640 C CA . TRP A 1 87 ? 19.375 -0.022 -11.084 1.00 88.75 87 TRP A CA 1
ATOM 641 C C . TRP A 1 87 ? 19.703 -1.360 -10.418 1.00 88.75 87 TRP A C 1
ATOM 643 O O . TRP A 1 87 ? 20.796 -1.896 -10.606 1.00 88.75 87 TRP A O 1
ATOM 653 N N . VAL A 1 88 ? 18.744 -1.933 -9.688 1.00 84.31 88 VAL A N 1
ATOM 654 C CA . VAL A 1 88 ? 18.899 -3.225 -9.025 1.00 84.31 88 VAL A CA 1
ATOM 655 C C . VAL A 1 88 ? 19.081 -4.343 -10.051 1.00 84.31 88 VAL A C 1
ATOM 657 O O . VAL A 1 88 ? 19.996 -5.140 -9.889 1.00 84.31 88 VAL A O 1
ATOM 660 N N . HIS A 1 89 ? 18.282 -4.408 -11.118 1.00 84.19 89 HIS A N 1
ATOM 661 C CA . HIS A 1 89 ? 18.463 -5.424 -12.162 1.00 84.19 89 HIS A CA 1
ATOM 662 C C . HIS A 1 89 ? 19.825 -5.322 -12.857 1.00 84.19 89 HIS A C 1
ATOM 664 O O . HIS A 1 89 ? 20.380 -6.346 -13.249 1.00 84.19 89 HIS A O 1
ATOM 670 N N . ALA A 1 90 ? 20.373 -4.111 -12.989 1.00 89.94 90 ALA A N 1
ATOM 671 C CA . ALA A 1 90 ? 21.681 -3.896 -13.595 1.00 89.94 90 ALA A CA 1
ATOM 672 C C . ALA A 1 90 ? 22.856 -4.320 -12.691 1.00 89.94 90 ALA A C 1
ATOM 674 O O . ALA A 1 90 ? 23.900 -4.712 -13.206 1.00 89.94 90 ALA A O 1
ATOM 675 N N . HIS A 1 91 ? 22.703 -4.256 -11.363 1.00 92.06 91 HIS A N 1
ATOM 676 C CA . HIS A 1 91 ? 23.816 -4.448 -10.416 1.00 92.06 91 HIS A CA 1
ATOM 677 C C . HIS A 1 91 ? 23.677 -5.676 -9.507 1.00 92.06 91 HIS A C 1
ATOM 679 O O . HIS A 1 91 ? 24.659 -6.121 -8.913 1.00 92.06 91 HIS A O 1
ATOM 685 N N . VAL A 1 92 ? 22.477 -6.236 -9.375 1.00 88.44 92 VAL A N 1
ATOM 686 C CA . VAL A 1 92 ? 22.164 -7.328 -8.451 1.00 88.44 92 VAL A CA 1
ATOM 687 C C . VAL A 1 92 ? 21.687 -8.532 -9.249 1.00 88.44 92 VAL A C 1
ATOM 689 O O . VAL A 1 92 ? 20.781 -8.442 -10.075 1.00 8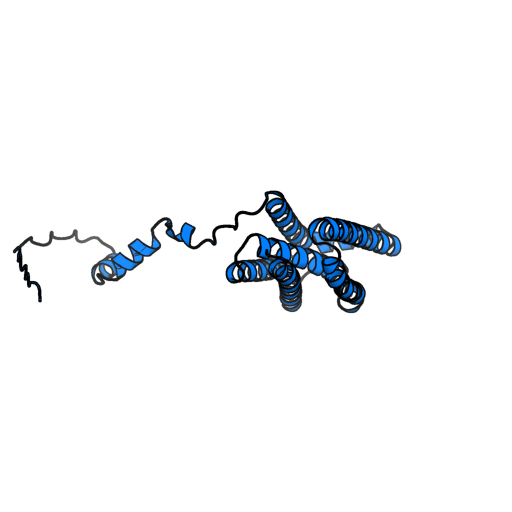8.44 92 VAL A O 1
ATOM 692 N N . ARG A 1 93 ? 22.272 -9.704 -8.975 1.00 85.44 93 ARG A N 1
ATOM 693 C CA . ARG A 1 93 ? 21.785 -10.967 -9.544 1.00 85.44 93 ARG A CA 1
ATOM 694 C C . ARG A 1 93 ? 20.318 -11.149 -9.152 1.00 85.44 93 ARG A C 1
ATOM 696 O O . ARG A 1 93 ? 20.002 -11.113 -7.964 1.00 85.44 93 ARG A O 1
ATOM 703 N N . GLY A 1 94 ? 19.444 -11.380 -10.134 1.00 76.81 94 GLY A N 1
ATOM 704 C CA . GLY A 1 94 ? 17.991 -11.445 -9.920 1.00 76.81 94 GLY A CA 1
ATOM 705 C C . GLY A 1 94 ? 17.560 -12.413 -8.811 1.00 76.81 94 GLY A C 1
ATOM 706 O O . GLY A 1 94 ? 16.634 -12.115 -8.063 1.00 76.81 94 GLY A O 1
ATOM 707 N N . GLU A 1 95 ? 18.289 -13.518 -8.631 1.00 77.62 95 GLU A N 1
ATOM 708 C CA . GLU A 1 95 ? 18.074 -14.477 -7.539 1.00 77.62 95 GLU A CA 1
ATOM 709 C C . GLU A 1 95 ? 18.229 -13.832 -6.153 1.00 77.62 95 GLU A C 1
ATOM 711 O O . GLU A 1 95 ? 17.350 -13.972 -5.306 1.00 77.62 95 GLU A O 1
ATOM 716 N N . LEU A 1 96 ? 19.315 -13.085 -5.917 1.00 80.62 96 LEU A N 1
ATOM 717 C CA . LEU A 1 96 ? 19.569 -12.429 -4.629 1.00 80.62 96 LEU A CA 1
ATOM 718 C C . LEU A 1 96 ? 18.513 -11.370 -4.324 1.00 80.62 96 LEU A C 1
ATOM 720 O O . LEU A 1 96 ? 18.103 -11.226 -3.174 1.00 80.62 96 LEU A O 1
ATOM 724 N N . LEU A 1 97 ? 18.045 -10.658 -5.351 1.00 74.31 97 LEU A N 1
ATOM 725 C CA . LEU A 1 97 ? 16.973 -9.686 -5.193 1.00 74.31 97 LEU A CA 1
ATOM 726 C C . LEU A 1 97 ? 15.660 -10.359 -4.783 1.00 74.31 97 LEU A C 1
ATOM 728 O O . LEU A 1 97 ? 15.005 -9.902 -3.847 1.00 74.31 97 LEU A O 1
ATOM 732 N N . ALA A 1 98 ? 15.289 -11.447 -5.459 1.00 71.56 98 ALA A N 1
ATOM 733 C CA . ALA A 1 98 ? 14.074 -12.191 -5.149 1.00 71.56 98 ALA A CA 1
ATOM 734 C C . ALA A 1 98 ? 14.101 -12.730 -3.710 1.00 71.56 98 ALA A C 1
ATOM 736 O O . ALA A 1 98 ? 13.133 -12.548 -2.970 1.00 71.56 98 ALA A O 1
ATOM 737 N N . TRP A 1 99 ? 15.229 -13.310 -3.281 1.00 74.75 99 TRP A N 1
ATOM 738 C CA . TRP A 1 99 ? 15.418 -13.765 -1.901 1.00 74.75 99 TRP A CA 1
ATOM 739 C C . TRP A 1 99 ? 15.415 -12.614 -0.894 1.00 74.75 99 TRP A C 1
ATOM 741 O O . TRP A 1 99 ? 14.821 -12.747 0.174 1.00 74.75 99 TRP A O 1
ATOM 751 N N . GLY A 1 100 ? 16.027 -11.475 -1.227 1.00 78.62 100 GLY A N 1
ATOM 752 C CA . GLY A 1 100 ? 16.048 -10.290 -0.371 1.00 78.62 100 GLY A CA 1
ATOM 753 C C . GLY A 1 100 ? 14.650 -9.716 -0.142 1.00 78.62 100 GLY A C 1
ATOM 754 O O . GLY A 1 100 ? 14.225 -9.558 1.002 1.00 78.62 100 GLY A O 1
ATOM 755 N N . ILE A 1 101 ? 13.901 -9.468 -1.220 1.00 71.62 101 ILE A N 1
ATOM 756 C CA . ILE A 1 101 ? 12.528 -8.948 -1.148 1.00 71.62 101 ILE A CA 1
ATOM 757 C C . ILE A 1 101 ? 11.611 -9.963 -0.465 1.00 71.62 101 ILE A C 1
ATOM 759 O O . ILE A 1 101 ? 10.880 -9.603 0.456 1.00 71.62 101 ILE A O 1
ATOM 763 N N . GLY A 1 102 ? 11.685 -11.237 -0.861 1.00 72.06 102 GLY A N 1
ATOM 764 C CA . GLY A 1 102 ? 10.910 -12.310 -0.242 1.00 72.06 102 GLY A CA 1
ATOM 765 C C . GLY A 1 102 ? 11.196 -12.445 1.254 1.00 72.06 102 GLY A C 1
ATOM 766 O O . GLY A 1 102 ? 10.265 -12.555 2.048 1.00 72.06 102 GLY A O 1
ATOM 767 N N . GLY A 1 103 ? 12.466 -12.353 1.657 1.00 76.88 103 GLY A N 1
ATOM 768 C CA . GLY A 1 103 ? 12.891 -12.404 3.054 1.00 76.88 103 GLY A CA 1
ATOM 769 C C . GLY A 1 103 ? 12.372 -11.227 3.878 1.00 76.88 103 GLY A C 1
ATOM 770 O O . GLY A 1 103 ? 11.838 -11.434 4.968 1.00 76.88 103 GLY A O 1
ATOM 771 N N . VAL A 1 104 ? 12.456 -10.001 3.351 1.00 76.44 104 VAL A N 1
ATOM 772 C CA . VAL A 1 104 ? 11.911 -8.805 4.018 1.00 76.44 104 VAL A CA 1
ATOM 773 C C . VAL A 1 104 ? 10.391 -8.901 4.148 1.00 76.44 104 VAL A C 1
ATOM 775 O O . VAL A 1 104 ? 9.859 -8.686 5.237 1.00 76.44 104 VAL A O 1
ATOM 778 N N . LEU A 1 105 ? 9.684 -9.276 3.078 1.00 70.31 105 LEU A N 1
ATOM 779 C CA . LEU A 1 105 ? 8.230 -9.451 3.107 1.00 70.31 105 LEU A CA 1
ATOM 780 C C . LEU A 1 105 ? 7.810 -10.547 4.090 1.00 70.31 105 LEU A C 1
ATOM 782 O O . LEU A 1 105 ? 6.870 -10.347 4.861 1.00 70.31 105 LEU A O 1
ATOM 786 N N . ALA A 1 106 ? 8.526 -11.672 4.123 1.00 71.56 106 ALA A N 1
ATOM 787 C CA . ALA A 1 106 ? 8.290 -12.742 5.084 1.00 71.56 106 ALA A CA 1
ATOM 788 C C . ALA A 1 106 ? 8.518 -12.263 6.525 1.00 71.56 106 ALA A C 1
ATOM 790 O O . ALA A 1 106 ? 7.671 -12.501 7.385 1.00 71.56 106 ALA A O 1
ATOM 791 N N . ALA A 1 107 ? 9.606 -11.536 6.795 1.00 76.12 107 ALA A N 1
ATOM 792 C CA . ALA A 1 107 ? 9.911 -11.008 8.123 1.00 76.12 107 ALA A CA 1
ATOM 793 C C . ALA A 1 107 ? 8.863 -9.992 8.602 1.00 76.12 107 ALA A C 1
ATOM 795 O O . ALA A 1 107 ? 8.376 -10.095 9.729 1.00 76.12 107 ALA A O 1
ATOM 796 N N . LEU A 1 108 ? 8.468 -9.043 7.746 1.00 72.25 108 LEU A N 1
ATOM 797 C CA . LEU A 1 108 ? 7.420 -8.066 8.056 1.00 72.25 108 LEU A CA 1
ATOM 798 C C . LEU A 1 108 ? 6.073 -8.747 8.291 1.00 72.25 108 LEU A C 1
ATOM 800 O O . LEU A 1 108 ? 5.372 -8.402 9.246 1.00 72.25 108 LEU A O 1
ATOM 804 N N . THR A 1 109 ? 5.747 -9.747 7.467 1.00 68.31 109 THR A N 1
ATOM 805 C CA . THR A 1 109 ? 4.555 -10.575 7.652 1.00 68.31 109 THR A CA 1
ATOM 806 C C . THR A 1 109 ? 4.612 -11.218 9.029 1.00 68.31 109 THR A C 1
ATOM 808 O O . THR A 1 109 ? 3.767 -10.900 9.859 1.00 68.31 109 THR A O 1
ATOM 811 N N . LEU A 1 110 ? 5.645 -12.014 9.329 1.00 75.38 110 LEU A N 1
ATOM 812 C CA . LEU A 1 110 ? 5.828 -12.707 10.611 1.00 75.38 110 LEU A CA 1
ATOM 813 C C . LEU A 1 110 ? 5.791 -11.763 11.821 1.00 75.38 110 LEU A C 1
ATOM 815 O O . LEU A 1 110 ? 5.172 -12.095 12.831 1.00 75.38 110 LEU A O 1
ATOM 819 N N . ALA A 1 111 ? 6.390 -10.575 11.732 1.00 76.31 111 ALA A N 1
ATOM 820 C CA . ALA A 1 111 ? 6.333 -9.571 12.793 1.00 76.31 111 ALA A CA 1
ATOM 821 C C . ALA A 1 111 ? 4.902 -9.043 13.007 1.00 76.31 111 ALA A C 1
ATOM 823 O O . ALA A 1 111 ? 4.433 -8.934 14.146 1.00 76.31 111 ALA A O 1
ATOM 824 N N . GLY A 1 112 ? 4.180 -8.768 11.917 1.00 72.50 112 GLY A N 1
ATOM 825 C CA . GLY A 1 112 ? 2.757 -8.437 11.951 1.00 72.50 112 GLY A CA 1
ATOM 826 C C . GLY A 1 112 ? 1.923 -9.566 12.561 1.00 72.50 112 GLY A C 1
ATOM 827 O O . GLY A 1 112 ? 1.092 -9.309 13.434 1.00 72.50 112 GLY A O 1
ATOM 828 N N . LEU A 1 113 ? 2.206 -10.816 12.179 1.00 68.69 113 LEU A N 1
ATOM 829 C CA . LEU A 1 113 ? 1.554 -12.017 12.706 1.00 68.69 113 LEU A CA 1
ATOM 830 C C . LEU A 1 113 ? 1.756 -12.139 14.211 1.00 68.69 113 LEU A C 1
ATOM 832 O O . LEU A 1 113 ? 0.789 -12.261 14.959 1.00 68.69 113 LEU A O 1
ATOM 836 N N . TRP A 1 114 ? 3.006 -12.047 14.659 1.00 77.19 114 TRP A N 1
ATOM 837 C CA . TRP A 1 114 ? 3.374 -12.104 16.067 1.00 77.19 114 TRP A CA 1
ATOM 838 C C . TRP A 1 114 ? 2.626 -11.053 16.882 1.00 77.19 114 TRP A C 1
ATOM 840 O O . TRP A 1 114 ? 2.053 -11.352 17.934 1.00 77.19 114 TRP A O 1
ATOM 850 N N . ARG A 1 115 ? 2.585 -9.816 16.373 1.00 75.06 115 ARG A N 1
ATOM 851 C CA . ARG A 1 115 ? 1.865 -8.715 17.010 1.00 75.06 115 ARG A CA 1
ATOM 852 C C . ARG A 1 115 ? 0.372 -9.027 17.098 1.00 75.06 115 ARG A C 1
ATOM 854 O O . ARG A 1 115 ? -0.217 -8.916 18.168 1.00 75.06 115 ARG A O 1
ATOM 861 N N . VAL A 1 116 ? -0.242 -9.451 16.000 1.00 69.56 116 VAL A N 1
ATOM 862 C CA . VAL A 1 116 ? -1.671 -9.771 15.948 1.00 69.56 116 VAL A CA 1
ATOM 863 C C . VAL A 1 116 ? -2.026 -10.911 16.911 1.00 69.56 116 VAL A C 1
ATOM 865 O O . VAL A 1 116 ? -2.968 -10.766 17.688 1.00 69.56 116 VAL A O 1
ATOM 868 N N . VAL A 1 117 ? -1.249 -11.997 16.938 1.00 75.81 117 VAL A N 1
ATOM 869 C CA . VAL A 1 117 ? -1.452 -13.132 17.856 1.00 75.81 117 VAL A CA 1
ATOM 870 C C . VAL A 1 117 ? -1.340 -12.691 19.316 1.00 75.81 117 VAL A C 1
ATOM 872 O O . VAL A 1 117 ? -2.202 -13.043 20.123 1.00 75.81 117 VAL A O 1
ATOM 875 N N . ARG A 1 118 ? -0.341 -11.858 19.648 1.00 80.00 118 ARG A N 1
ATOM 876 C CA . ARG A 1 118 ? -0.152 -11.290 20.996 1.00 80.00 118 ARG A CA 1
ATOM 877 C C . ARG A 1 118 ? -1.366 -10.503 21.497 1.00 80.00 118 ARG A C 1
ATOM 879 O O . ARG A 1 118 ? -1.628 -10.536 22.693 1.00 80.00 118 ARG A O 1
ATOM 886 N N . TYR A 1 119 ? -2.084 -9.800 20.619 1.00 72.62 119 TYR A N 1
ATOM 887 C CA . TYR A 1 119 ? -3.182 -8.907 21.022 1.00 72.62 119 TYR A CA 1
ATOM 888 C C . TYR A 1 119 ? -4.590 -9.475 20.798 1.00 72.62 119 TYR A C 1
ATOM 890 O O . TYR A 1 119 ? -5.530 -9.013 21.438 1.00 72.62 119 TYR A O 1
ATOM 898 N N . ARG A 1 120 ? -4.772 -10.430 19.877 1.00 72.12 120 ARG A N 1
ATOM 899 C CA . ARG A 1 120 ? -6.098 -10.924 19.442 1.00 72.12 120 ARG A CA 1
ATOM 900 C C . ARG A 1 120 ? -6.320 -12.417 19.699 1.00 72.12 120 ARG A C 1
ATOM 902 O O . ARG A 1 120 ? -7.411 -12.921 19.430 1.00 72.12 120 ARG A O 1
ATOM 909 N N . GLY A 1 121 ? -5.311 -13.122 20.213 1.00 76.81 121 GLY A N 1
ATOM 910 C CA . GLY A 1 121 ? -5.379 -14.554 20.491 1.00 76.81 121 GLY A CA 1
ATOM 911 C C . GLY A 1 121 ? -5.441 -15.425 19.231 1.00 76.81 121 GLY A C 1
ATOM 912 O O . GLY A 1 121 ? -5.238 -14.969 18.103 1.00 76.81 121 GLY A O 1
ATOM 913 N N . THR A 1 122 ? -5.734 -16.713 19.418 1.00 77.44 122 THR A N 1
ATOM 914 C CA . THR A 1 122 ? -5.667 -17.747 18.367 1.00 77.44 122 THR A CA 1
ATOM 915 C C . THR A 1 122 ? -6.671 -17.558 17.231 1.00 77.44 122 THR A C 1
ATOM 917 O O . THR A 1 122 ? -6.408 -18.003 16.120 1.00 77.44 122 THR A O 1
ATOM 920 N N . ARG A 1 123 ? -7.783 -16.837 17.437 1.00 74.56 123 ARG A N 1
ATOM 921 C CA . ARG A 1 123 ? -8.740 -16.523 16.353 1.00 74.56 123 ARG A CA 1
ATOM 922 C C . ARG A 1 123 ? -8.106 -15.708 15.232 1.00 74.56 123 ARG A C 1
ATOM 924 O O . ARG A 1 123 ? -8.509 -15.828 14.081 1.00 74.56 123 ARG A O 1
ATOM 931 N N . ALA A 1 124 ? -7.087 -14.916 15.544 1.00 70.44 124 ALA A N 1
ATOM 932 C CA . ALA A 1 124 ? -6.381 -14.169 14.524 1.00 70.44 124 ALA A CA 1
ATOM 933 C C . ALA A 1 124 ? -5.511 -15.062 13.621 1.00 70.44 124 ALA A C 1
ATOM 935 O O . ALA A 1 124 ? -5.319 -14.719 12.459 1.00 70.44 124 ALA A O 1
ATOM 936 N N . LEU A 1 125 ? -5.086 -16.244 14.093 1.00 72.12 125 LEU A N 1
ATOM 937 C CA . LEU A 1 125 ? -4.403 -17.245 13.260 1.00 72.12 125 LEU A CA 1
ATOM 938 C C . LEU A 1 125 ? -5.311 -17.780 12.142 1.00 72.12 125 LEU A C 1
ATOM 940 O O . LEU A 1 125 ? -4.823 -18.126 11.071 1.00 72.12 125 LEU A O 1
ATOM 944 N N . LEU A 1 126 ? -6.633 -17.800 12.346 1.00 76.44 126 LEU A N 1
ATOM 945 C CA . LEU A 1 126 ? -7.571 -18.184 11.288 1.00 76.44 126 LEU A CA 1
ATOM 946 C C . LEU A 1 126 ? -7.599 -17.144 10.167 1.00 76.44 126 LEU A C 1
ATOM 948 O O . LEU A 1 126 ? -7.717 -17.510 9.001 1.00 76.44 126 LEU A O 1
ATOM 952 N N . HIS A 1 127 ? -7.438 -15.857 10.501 1.00 70.50 127 HIS A N 1
ATOM 953 C CA . HIS A 1 127 ? -7.356 -14.815 9.480 1.00 70.50 127 HIS A CA 1
ATOM 954 C C . HIS A 1 127 ? -6.058 -14.874 8.668 1.00 70.50 127 HIS A C 1
ATOM 956 O O . HIS A 1 127 ? -6.037 -14.554 7.485 1.00 70.50 127 HIS A O 1
ATOM 962 N N . LEU A 1 128 ? -4.985 -15.347 9.294 1.00 69.25 128 LEU A N 1
ATOM 963 C CA . LEU A 1 128 ? -3.716 -15.630 8.632 1.00 69.25 128 LEU A CA 1
ATOM 964 C C . LEU A 1 128 ? -3.821 -16.763 7.625 1.00 69.25 128 LEU A C 1
ATOM 966 O O . LEU A 1 128 ? -3.205 -16.697 6.565 1.00 69.25 128 LEU A O 1
ATOM 970 N N . LEU A 1 129 ? -4.567 -17.809 7.983 1.00 77.88 129 LEU A N 1
ATOM 971 C CA . LEU A 1 129 ? -4.602 -19.038 7.206 1.00 77.88 129 LEU A CA 1
ATOM 972 C C . LEU A 1 129 ? -5.097 -18.798 5.778 1.00 77.88 129 LEU A C 1
ATOM 974 O O . LEU A 1 129 ? -4.619 -19.454 4.862 1.00 77.88 129 LEU A O 1
ATOM 978 N N . TRP A 1 130 ? -6.011 -17.843 5.581 1.00 76.31 130 TRP A N 1
ATOM 979 C CA . TRP A 1 130 ? -6.485 -17.464 4.247 1.00 76.31 130 TRP A CA 1
ATOM 980 C C . TRP A 1 130 ? -5.673 -16.331 3.601 1.00 76.31 130 TRP A C 1
ATOM 982 O O . TRP A 1 130 ? -5.673 -16.220 2.376 1.00 76.31 130 TRP A O 1
ATOM 992 N N . LEU A 1 131 ? -4.928 -15.530 4.375 1.00 74.69 131 LEU A N 1
ATOM 993 C CA . LEU A 1 131 ? -3.984 -14.546 3.827 1.00 74.69 131 LEU A CA 1
ATOM 994 C C . LEU A 1 131 ? -2.767 -15.212 3.173 1.00 74.69 131 LEU A C 1
ATOM 996 O O . LEU A 1 131 ? -2.265 -14.702 2.176 1.00 74.69 131 LEU A O 1
ATOM 1000 N N . LEU A 1 132 ? -2.312 -16.353 3.700 1.00 77.44 132 LEU A N 1
ATOM 1001 C CA . LEU A 1 132 ? -1.171 -17.097 3.157 1.00 77.44 132 LEU A CA 1
ATOM 1002 C C . LEU A 1 132 ? -1.380 -17.544 1.695 1.00 77.44 132 LEU A C 1
ATOM 1004 O O . LEU A 1 132 ? -0.516 -17.231 0.878 1.00 77.44 132 LEU A O 1
ATOM 1008 N N . PRO A 1 133 ? -2.505 -18.188 1.316 1.00 78.31 133 PRO A N 1
ATOM 1009 C CA . PRO A 1 133 ? -2.826 -18.456 -0.084 1.00 78.31 133 PRO A CA 1
ATOM 1010 C C . PRO A 1 133 ? -2.863 -17.190 -0.941 1.00 78.31 133 PRO A C 1
ATOM 1012 O O . PRO A 1 133 ? -2.340 -17.194 -2.048 1.00 78.31 133 PRO A O 1
ATOM 1015 N N . GLY A 1 134 ? -3.434 -16.095 -0.426 1.00 78.69 134 GLY A N 1
ATOM 1016 C CA . GLY A 1 134 ? -3.473 -14.818 -1.142 1.00 78.69 134 GLY A CA 1
ATOM 1017 C C . GLY A 1 134 ? -2.073 -14.284 -1.453 1.00 78.69 134 GLY A C 1
ATOM 1018 O O . GLY A 1 134 ? -1.792 -13.927 -2.591 1.00 78.69 134 GLY A O 1
ATOM 1019 N N . LEU A 1 135 ? -1.171 -14.305 -0.466 1.00 78.06 135 LEU A N 1
ATOM 1020 C CA . LEU A 1 135 ? 0.233 -13.919 -0.640 1.00 78.06 135 LEU A CA 1
ATOM 1021 C C . LEU A 1 135 ? 0.984 -14.868 -1.583 1.00 78.06 135 LEU A C 1
ATOM 1023 O O . LEU A 1 135 ? 1.791 -14.406 -2.384 1.00 78.06 135 LEU A O 1
ATOM 1027 N N . ALA A 1 136 ? 0.707 -16.172 -1.514 1.00 79.56 136 ALA A N 1
ATOM 1028 C CA . ALA A 1 136 ? 1.308 -17.171 -2.395 1.00 79.56 136 ALA A CA 1
ATOM 1029 C C . ALA A 1 136 ? 0.851 -17.030 -3.856 1.00 79.56 136 ALA A C 1
ATOM 1031 O O . ALA A 1 136 ? 1.601 -17.388 -4.756 1.00 79.56 136 ALA A O 1
ATOM 1032 N N . LEU A 1 137 ? -0.347 -16.488 -4.094 1.00 85.12 137 LEU A N 1
ATOM 1033 C CA . LEU A 1 137 ? -0.880 -16.221 -5.432 1.00 85.12 137 LEU A CA 1
ATOM 1034 C C . LEU A 1 137 ? -0.397 -14.890 -6.025 1.00 85.12 137 LEU A C 1
ATOM 1036 O O . LEU A 1 137 ? -0.469 -14.718 -7.239 1.00 85.12 137 LEU A O 1
ATOM 1040 N N . LEU A 1 138 ? 0.111 -13.950 -5.215 1.00 83.81 138 LEU A N 1
ATOM 1041 C CA . LEU A 1 138 ? 0.576 -12.650 -5.720 1.00 83.81 138 LEU A CA 1
ATOM 1042 C C . LEU A 1 138 ? 1.610 -12.762 -6.853 1.00 83.81 138 LEU A C 1
ATOM 1044 O O . LEU A 1 138 ? 1.477 -12.006 -7.813 1.00 83.81 138 LEU A O 1
ATOM 1048 N N . PRO A 1 139 ? 2.613 -13.663 -6.805 1.00 83.88 139 PRO A N 1
ATOM 1049 C CA . PRO A 1 139 ? 3.574 -13.800 -7.895 1.00 83.88 139 PRO A CA 1
ATOM 1050 C C . PRO A 1 139 ? 2.962 -14.244 -9.224 1.00 83.88 139 PRO A C 1
ATOM 1052 O O . PRO A 1 139 ? 3.466 -13.844 -10.271 1.00 83.88 139 PRO A O 1
ATOM 1055 N N . GLU A 1 140 ? 1.886 -15.031 -9.169 1.00 87.75 140 GLU A N 1
ATOM 1056 C CA . GLU A 1 140 ? 1.174 -15.545 -10.343 1.00 87.75 140 GLU A CA 1
ATOM 1057 C C . GLU A 1 140 ? 0.252 -14.482 -10.955 1.00 87.75 140 GLU A C 1
ATOM 1059 O O . GLU A 1 140 ? 0.086 -14.415 -12.169 1.00 87.75 140 GLU A O 1
ATOM 1064 N N . VAL A 1 141 ? -0.344 -13.629 -10.114 1.00 88.94 141 VAL A N 1
ATOM 1065 C CA . VAL A 1 141 ? -1.261 -12.563 -10.555 1.00 88.94 141 VAL A CA 1
ATOM 1066 C C . VAL A 1 141 ? -0.503 -11.322 -11.035 1.00 88.94 141 VAL A C 1
ATOM 1068 O O . VAL A 1 141 ? -0.925 -10.665 -11.986 1.00 88.94 141 VAL A O 1
ATOM 1071 N N . PHE A 1 142 ? 0.613 -11.000 -10.381 1.00 87.44 142 PHE A N 1
ATOM 1072 C CA . PHE A 1 142 ? 1.403 -9.801 -10.640 1.00 87.44 142 PHE A CA 1
ATOM 1073 C C . PHE A 1 142 ? 2.809 -10.207 -11.089 1.00 87.44 142 PHE A C 1
ATOM 1075 O O . PHE A 1 142 ? 3.633 -10.585 -10.252 1.00 87.44 142 PHE A O 1
ATOM 1082 N N . PRO A 1 143 ? 3.136 -10.156 -12.391 1.00 84.56 143 PRO A N 1
ATOM 1083 C CA . PRO A 1 143 ? 4.452 -10.572 -12.876 1.00 84.56 143 PRO A CA 1
ATOM 1084 C C . PRO A 1 143 ? 5.558 -9.600 -12.440 1.00 84.56 143 PRO A C 1
ATOM 1086 O O . PRO A 1 143 ? 6.693 -10.014 -12.200 1.00 84.56 143 PRO A O 1
ATOM 1089 N N . LEU A 1 144 ? 5.226 -8.315 -12.290 1.00 84.94 144 LEU A N 1
ATOM 1090 C CA . LEU A 1 144 ? 6.165 -7.274 -11.892 1.00 84.94 144 LEU A CA 1
ATOM 1091 C C . LEU A 1 144 ? 6.284 -7.191 -10.368 1.00 84.94 144 L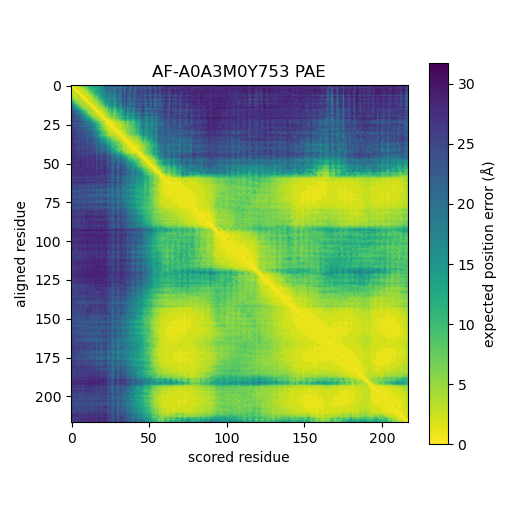EU A C 1
ATOM 1093 O O . LEU A 1 144 ? 5.293 -7.189 -9.639 1.00 84.94 144 LEU A O 1
ATOM 1097 N N . VAL A 1 145 ? 7.518 -7.082 -9.875 1.00 84.62 145 VAL A N 1
ATOM 1098 C CA . VAL A 1 145 ? 7.794 -6.926 -8.438 1.00 84.62 145 VAL A CA 1
ATOM 1099 C C . VAL A 1 145 ? 7.226 -5.609 -7.906 1.00 84.62 145 VAL A C 1
ATOM 1101 O O . VAL A 1 145 ? 6.680 -5.601 -6.807 1.00 84.62 145 VAL A O 1
ATOM 1104 N N . GLU A 1 146 ? 7.298 -4.532 -8.692 1.00 86.31 146 GLU A N 1
ATOM 1105 C CA . GLU A 1 146 ? 6.691 -3.231 -8.377 1.00 86.31 146 GLU A CA 1
ATOM 1106 C C . GLU A 1 146 ? 5.199 -3.370 -8.039 1.00 86.31 146 GLU A C 1
ATOM 1108 O O . GLU A 1 146 ? 4.786 -2.965 -6.954 1.00 86.31 146 GLU A O 1
ATOM 1113 N N . GLU A 1 147 ? 4.419 -4.042 -8.896 1.00 89.25 147 GLU A N 1
ATOM 1114 C CA . GLU A 1 147 ? 2.982 -4.275 -8.682 1.00 89.25 147 GLU A CA 1
ATOM 1115 C C . GLU A 1 147 ? 2.713 -5.040 -7.375 1.00 89.25 147 GLU A C 1
ATOM 1117 O O . GLU A 1 147 ? 1.804 -4.696 -6.619 1.00 89.25 147 GLU A O 1
ATOM 1122 N N . ARG A 1 148 ? 3.541 -6.044 -7.049 1.00 89.06 148 ARG A N 1
ATOM 1123 C CA . ARG A 1 148 ? 3.420 -6.813 -5.794 1.00 89.06 148 ARG A CA 1
ATOM 1124 C C . ARG A 1 148 ? 3.670 -5.935 -4.572 1.00 89.06 148 ARG A C 1
ATOM 1126 O O . ARG A 1 148 ? 2.951 -6.040 -3.578 1.00 89.06 148 ARG A O 1
ATOM 1133 N N . VAL A 1 149 ? 4.704 -5.093 -4.623 1.00 87.44 149 VAL A N 1
ATOM 1134 C CA . VAL A 1 149 ? 5.043 -4.189 -3.518 1.00 87.44 149 VAL A CA 1
ATOM 1135 C C . VAL A 1 149 ? 3.953 -3.131 -3.360 1.00 87.44 149 VAL A C 1
ATOM 1137 O O . VAL A 1 149 ? 3.499 -2.922 -2.236 1.00 87.44 149 VAL A O 1
ATOM 1140 N N . HIS A 1 150 ? 3.465 -2.533 -4.452 1.00 92.00 150 HIS A N 1
ATOM 1141 C CA . HIS A 1 150 ? 2.323 -1.615 -4.418 1.00 92.00 150 HIS A CA 1
ATOM 1142 C C . HIS A 1 150 ? 1.090 -2.268 -3.809 1.00 92.00 150 HIS A C 1
ATOM 1144 O O . HIS A 1 150 ? 0.533 -1.713 -2.866 1.00 92.00 150 HIS A O 1
ATOM 1150 N N . PHE A 1 151 ? 0.730 -3.483 -4.226 1.00 93.00 151 PHE A N 1
ATOM 1151 C CA . PHE A 1 151 ? -0.395 -4.207 -3.638 1.00 93.00 151 PHE A CA 1
ATOM 1152 C C . PHE A 1 151 ? -0.266 -4.333 -2.109 1.00 93.00 151 PHE A C 1
ATOM 1154 O O . PHE A 1 151 ? -1.206 -4.061 -1.362 1.00 93.00 151 PHE A O 1
ATOM 1161 N N . ILE A 1 152 ? 0.917 -4.691 -1.605 1.00 90.06 152 ILE A N 1
ATOM 1162 C CA . ILE A 1 152 ? 1.151 -4.835 -0.161 1.00 90.06 152 ILE A CA 1
ATOM 1163 C C . ILE A 1 152 ? 1.079 -3.479 0.553 1.00 90.06 152 ILE A C 1
ATOM 1165 O O . ILE A 1 152 ? 0.413 -3.360 1.587 1.00 90.06 152 ILE A O 1
ATOM 1169 N N . VAL A 1 153 ? 1.735 -2.449 0.014 1.00 92.12 153 VAL A N 1
ATOM 1170 C CA . VAL A 1 153 ? 1.778 -1.114 0.628 1.00 92.12 153 VAL A CA 1
ATOM 1171 C C . VAL A 1 153 ? 0.395 -0.454 0.608 1.00 92.12 153 VAL A C 1
ATOM 1173 O O . VAL A 1 153 ? -0.026 0.075 1.637 1.00 92.12 153 VAL A O 1
ATOM 1176 N N . PHE A 1 154 ? -0.363 -0.553 -0.487 1.00 96.12 154 PHE A N 1
ATOM 1177 C CA . PHE A 1 154 ? -1.748 -0.078 -0.560 1.00 96.12 154 PHE A CA 1
ATOM 1178 C C . PHE A 1 154 ? -2.680 -0.861 0.366 1.00 96.12 154 PHE A C 1
ATOM 1180 O O . PHE A 1 154 ? -3.586 -0.269 0.957 1.00 96.12 154 PHE A O 1
ATOM 1187 N N . GLY A 1 155 ? -2.447 -2.161 0.563 1.00 93.69 155 GLY A N 1
ATOM 1188 C CA . GLY A 1 155 ? -3.142 -2.946 1.582 1.00 93.69 155 GLY A CA 1
ATOM 1189 C C . GLY A 1 155 ? -2.890 -2.419 2.996 1.00 93.69 155 GLY A C 1
ATOM 1190 O O . GLY A 1 155 ? -3.833 -2.183 3.755 1.00 93.69 155 GLY A O 1
ATOM 1191 N N . LEU A 1 156 ? -1.630 -2.155 3.350 1.00 91.50 156 LEU A N 1
ATOM 1192 C CA . LEU A 1 156 ? -1.276 -1.550 4.639 1.00 91.50 156 LEU A CA 1
ATOM 1193 C C . LEU A 1 156 ? -1.871 -0.147 4.793 1.00 91.50 156 LEU A C 1
ATOM 1195 O O . LEU A 1 156 ? -2.427 0.179 5.845 1.00 91.50 156 LEU A O 1
ATOM 1199 N N . PHE A 1 157 ? -1.804 0.669 3.743 1.00 96.19 157 PHE A N 1
ATOM 1200 C CA . PHE A 1 157 ? -2.385 2.003 3.729 1.00 96.19 157 PHE A CA 1
ATOM 1201 C C . PHE A 1 157 ? -3.896 1.959 3.974 1.00 96.19 157 PHE A C 1
ATOM 1203 O O . PHE A 1 157 ? -4.389 2.666 4.854 1.00 96.19 157 PHE A O 1
ATOM 1210 N N . GLY A 1 158 ? -4.630 1.086 3.281 1.00 95.88 158 GLY A N 1
ATOM 1211 C CA . GLY A 1 158 ? -6.067 0.905 3.488 1.00 95.88 158 GLY A CA 1
ATOM 1212 C C . GLY A 1 158 ? -6.412 0.416 4.895 1.00 95.88 158 GLY A C 1
ATOM 1213 O O . GLY A 1 158 ? -7.333 0.941 5.529 1.00 95.88 158 GLY A O 1
ATOM 1214 N N . PHE A 1 159 ? -5.617 -0.514 5.438 1.00 93.44 159 PHE A N 1
ATOM 1215 C CA . PHE A 1 159 ? -5.747 -0.976 6.821 1.00 93.44 159 PHE A CA 1
ATOM 1216 C C . PHE A 1 159 ? -5.636 0.181 7.818 1.00 93.44 159 PHE A C 1
ATOM 1218 O O . PHE A 1 159 ? -6.532 0.376 8.640 1.00 93.44 159 PHE A O 1
ATOM 1225 N N . PHE A 1 160 ? -4.574 0.987 7.748 1.00 93.25 160 PHE A N 1
ATOM 1226 C CA . PHE A 1 160 ? -4.412 2.105 8.679 1.00 93.25 160 PHE A CA 1
ATOM 1227 C C . PHE A 1 160 ? -5.416 3.230 8.418 1.00 93.25 160 PHE A C 1
ATOM 1229 O O . PHE A 1 160 ? -5.944 3.802 9.371 1.00 93.25 160 PHE A O 1
ATOM 1236 N N . THR A 1 161 ? -5.773 3.491 7.161 1.00 95.44 161 THR A N 1
ATOM 1237 C CA . THR A 1 161 ? -6.788 4.492 6.803 1.00 95.44 161 THR A CA 1
ATOM 1238 C C . THR A 1 161 ? -8.126 4.157 7.460 1.00 95.44 161 THR A C 1
ATOM 1240 O O . THR A 1 161 ? -8.701 5.002 8.145 1.00 95.44 161 THR A O 1
ATOM 1243 N N . LEU A 1 162 ? -8.582 2.902 7.384 1.00 94.88 162 LEU A N 1
ATOM 1244 C CA . LEU A 1 162 ? -9.808 2.472 8.067 1.00 94.88 162 LEU A CA 1
ATOM 1245 C C . LEU A 1 162 ? -9.619 2.174 9.561 1.00 94.88 162 LEU A C 1
ATOM 1247 O O . LEU A 1 162 ? -10.559 1.727 10.218 1.00 94.88 162 LEU A O 1
ATOM 1251 N N . ARG A 1 163 ? -8.457 2.446 10.155 1.00 90.75 163 ARG A N 1
ATOM 1252 C CA . ARG A 1 163 ? -8.327 2.595 11.616 1.00 90.75 163 ARG A CA 1
ATOM 1253 C C . ARG A 1 163 ? -8.461 4.048 12.048 1.00 90.75 163 ARG A C 1
ATOM 1255 O O . ARG A 1 163 ? -9.048 4.302 13.093 1.00 90.75 163 ARG A O 1
ATOM 1262 N N . LEU A 1 164 ? -7.934 4.974 11.252 1.00 92.19 164 LEU A N 1
ATOM 1263 C CA . LEU A 1 164 ? -7.889 6.403 11.563 1.00 92.19 164 LEU A CA 1
ATOM 1264 C C . LEU A 1 164 ? -9.187 7.138 11.212 1.00 92.19 164 LEU A C 1
ATOM 1266 O O . LEU A 1 164 ? -9.579 8.055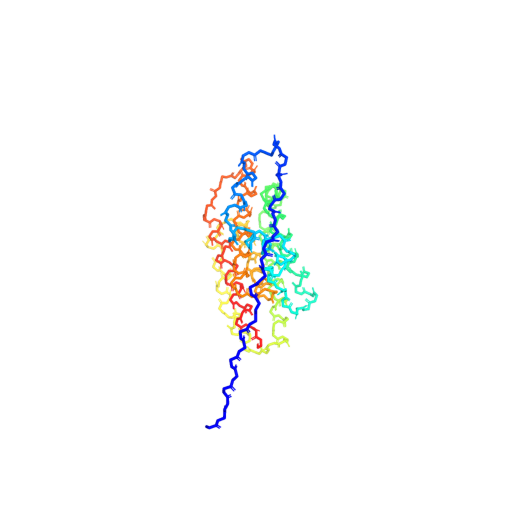 11.931 1.00 92.19 164 LEU A O 1
ATOM 1270 N N . PHE A 1 165 ? -9.863 6.730 10.140 1.00 93.00 165 PHE A N 1
ATOM 1271 C CA . PHE A 1 165 ? -11.016 7.439 9.591 1.00 93.00 165 PHE A CA 1
ATOM 1272 C C . PHE A 1 165 ? -12.290 6.576 9.614 1.00 93.00 165 PHE A C 1
ATOM 1274 O O . PHE A 1 165 ? -12.220 5.340 9.662 1.00 93.00 165 PHE A O 1
ATOM 1281 N N . PRO A 1 166 ? -13.489 7.188 9.599 1.00 91.50 166 PRO A N 1
ATOM 1282 C CA . PRO A 1 166 ? -14.738 6.465 9.357 1.00 91.50 166 PRO A CA 1
ATOM 1283 C C . PRO A 1 166 ? -14.733 5.749 7.993 1.00 91.50 166 PRO A C 1
ATOM 1285 O O . PRO A 1 166 ? -13.971 6.112 7.103 1.00 91.50 166 PRO A O 1
ATOM 1288 N N . LEU A 1 167 ? -15.597 4.741 7.818 1.00 91.62 167 LEU A N 1
ATOM 1289 C CA . LEU A 1 167 ? -15.594 3.864 6.635 1.00 91.62 167 LEU A CA 1
ATOM 1290 C C . LEU A 1 167 ? -15.679 4.643 5.312 1.00 91.62 167 LEU A C 1
ATOM 1292 O O . LEU A 1 167 ? -14.797 4.514 4.474 1.00 91.62 167 LEU A O 1
ATOM 1296 N N . VAL A 1 168 ? -16.714 5.471 5.144 1.00 94.38 168 VAL A N 1
ATOM 1297 C CA . VAL A 1 168 ? -16.957 6.230 3.904 1.00 94.38 168 VAL A CA 1
ATOM 1298 C C . VAL A 1 168 ? -15.795 7.174 3.554 1.00 94.38 168 VAL A C 1
ATOM 1300 O O . VAL A 1 168 ? -15.230 7.020 2.471 1.00 94.38 168 VAL A O 1
ATOM 1303 N N . PRO A 1 169 ? -15.369 8.108 4.430 1.00 94.38 169 PRO A N 1
ATOM 1304 C CA . PRO A 1 169 ? -14.235 8.974 4.118 1.00 94.38 169 PRO A CA 1
ATOM 1305 C C . PRO A 1 169 ? -12.921 8.204 3.975 1.00 94.38 169 PRO A C 1
ATOM 1307 O O . PRO A 1 169 ? -12.093 8.571 3.151 1.00 94.38 169 PRO A O 1
ATOM 1310 N N . GLY A 1 170 ? -12.717 7.127 4.734 1.00 95.00 170 GLY A N 1
ATOM 1311 C CA . GLY A 1 170 ? -11.517 6.311 4.609 1.00 95.00 170 GLY A CA 1
ATOM 1312 C C . GLY A 1 170 ? -11.422 5.606 3.252 1.00 95.00 170 GLY A C 1
ATOM 1313 O O . GLY A 1 170 ? -10.354 5.596 2.646 1.00 95.00 170 GLY A O 1
ATOM 1314 N N . LEU A 1 171 ? -12.538 5.087 2.729 1.00 96.31 171 LEU A N 1
ATOM 1315 C CA . LEU A 1 171 ? -12.594 4.539 1.370 1.00 96.31 171 LEU A CA 1
ATOM 1316 C C . LEU A 1 171 ? -12.356 5.624 0.312 1.00 96.31 171 LEU A C 1
ATOM 1318 O O . LEU A 1 171 ? -11.625 5.381 -0.645 1.00 96.31 171 LEU A O 1
ATOM 1322 N N . ALA A 1 172 ? -12.905 6.827 0.509 1.00 96.88 172 ALA A N 1
ATOM 1323 C CA . ALA A 1 172 ? -12.658 7.959 -0.383 1.00 96.88 172 ALA A CA 1
ATOM 1324 C C . ALA A 1 172 ? -11.172 8.363 -0.408 1.00 96.88 172 ALA A C 1
ATOM 1326 O O . ALA A 1 172 ? -10.623 8.592 -1.480 1.00 96.88 172 ALA A O 1
ATOM 1327 N N . ILE A 1 173 ? -10.500 8.380 0.749 1.00 97.06 173 ILE A N 1
ATOM 1328 C CA . ILE A 1 173 ? -9.052 8.622 0.845 1.00 97.06 173 ILE A CA 1
ATOM 1329 C C . ILE A 1 173 ? -8.269 7.538 0.095 1.00 97.06 173 ILE A C 1
ATOM 1331 O O . ILE A 1 173 ? -7.356 7.865 -0.655 1.00 97.06 173 ILE A O 1
ATOM 1335 N N . CYS A 1 174 ? -8.632 6.260 0.254 1.00 97.62 174 CYS A N 1
ATOM 1336 C CA . CYS A 1 174 ? -7.976 5.164 -0.468 1.00 97.62 174 CYS A CA 1
ATOM 1337 C C . CYS A 1 174 ? -8.109 5.323 -1.988 1.00 97.62 174 CYS A C 1
ATOM 1339 O O . CYS A 1 174 ? -7.118 5.204 -2.702 1.00 97.62 174 CYS A O 1
ATOM 1341 N N . ALA A 1 175 ? -9.312 5.644 -2.473 1.00 97.94 175 ALA A N 1
ATOM 1342 C CA . ALA A 1 175 ? -9.557 5.890 -3.892 1.00 97.94 175 ALA A CA 1
ATOM 1343 C C . ALA A 1 175 ? -8.779 7.107 -4.412 1.00 97.94 175 ALA A C 1
ATOM 1345 O O . ALA A 1 175 ? -8.179 7.037 -5.482 1.00 97.94 175 ALA A O 1
ATOM 1346 N N . LEU A 1 176 ? -8.739 8.196 -3.638 1.00 97.62 176 LEU A N 1
ATOM 1347 C CA . LEU A 1 176 ? -7.989 9.397 -3.995 1.00 97.62 176 LEU A CA 1
ATOM 1348 C C . LEU A 1 176 ? -6.488 9.112 -4.107 1.00 97.62 176 LEU A C 1
ATOM 1350 O O . LEU A 1 176 ? -5.869 9.529 -5.078 1.00 97.62 176 LEU A O 1
ATOM 1354 N N . VAL A 1 177 ? -5.906 8.396 -3.142 1.00 97.81 177 VAL A N 1
ATOM 1355 C CA . VAL A 1 177 ? -4.472 8.065 -3.158 1.00 97.81 177 VAL A CA 1
ATOM 1356 C C . VAL A 1 177 ? -4.138 7.089 -4.286 1.00 97.81 177 VAL A C 1
ATOM 1358 O O . VAL A 1 177 ? -3.125 7.281 -4.946 1.00 97.81 177 VAL A O 1
ATOM 1361 N N . ALA A 1 178 ? -4.997 6.103 -4.565 1.00 97.06 178 ALA A N 1
ATOM 1362 C CA . ALA A 1 178 ? -4.813 5.198 -5.702 1.00 97.06 178 ALA A CA 1
ATOM 1363 C C . ALA A 1 178 ? -4.848 5.945 -7.047 1.00 97.06 178 ALA A C 1
ATOM 1365 O O . ALA A 1 178 ? -4.019 5.689 -7.912 1.00 97.06 178 ALA A O 1
ATOM 1366 N N . GLY A 1 179 ? -5.769 6.901 -7.211 1.00 96.88 179 GLY A N 1
ATOM 1367 C CA . GLY A 1 179 ? -5.812 7.750 -8.403 1.00 96.88 179 GLY A CA 1
ATOM 1368 C C . GLY A 1 179 ? -4.641 8.734 -8.490 1.00 96.88 179 GLY A C 1
ATOM 1369 O O . GLY A 1 179 ? -4.143 8.997 -9.580 1.00 96.88 179 GLY A O 1
ATOM 1370 N N . LEU A 1 180 ? -4.182 9.269 -7.354 1.00 96.19 180 LEU A N 1
ATOM 1371 C CA . LEU A 1 180 ? -3.039 10.181 -7.307 1.00 96.19 180 LEU A CA 1
ATOM 1372 C C . LEU A 1 180 ? -1.723 9.472 -7.640 1.00 96.19 180 LEU A C 1
ATOM 1374 O O . LEU A 1 180 ? -0.889 10.067 -8.311 1.00 96.19 180 LEU A O 1
ATOM 1378 N N . ASP A 1 181 ? -1.543 8.227 -7.199 1.00 95.94 181 ASP A N 1
ATOM 1379 C CA . ASP A 1 181 ? -0.397 7.395 -7.583 1.00 95.94 181 ASP A CA 1
ATOM 1380 C C . ASP A 1 181 ? -0.299 7.272 -9.109 1.00 95.94 181 ASP A C 1
ATOM 1382 O O . ASP A 1 181 ? 0.730 7.610 -9.690 1.00 95.94 181 ASP A O 1
ATOM 1386 N N . GLU A 1 182 ? -1.405 6.928 -9.770 1.00 95.12 182 GLU A N 1
ATOM 1387 C CA . GLU A 1 182 ? -1.449 6.840 -11.232 1.00 95.12 182 GLU A CA 1
ATOM 1388 C C . GLU A 1 182 ? -1.206 8.190 -11.910 1.00 95.12 182 GLU A C 1
ATOM 1390 O O . GLU A 1 182 ? -0.470 8.287 -12.890 1.00 95.12 182 GLU A O 1
ATOM 1395 N N . LEU A 1 183 ? -1.783 9.263 -11.364 1.00 94.31 183 LEU A N 1
ATOM 1396 C CA . LEU A 1 183 ? -1.555 10.609 -11.876 1.00 94.31 183 LEU A CA 1
ATOM 1397 C C . LEU A 1 183 ? -0.073 10.994 -11.792 1.00 94.31 183 LEU A C 1
ATOM 1399 O O . LEU A 1 183 ? 0.451 11.562 -12.744 1.00 94.31 183 LEU A O 1
ATOM 1403 N N . LEU A 1 184 ? 0.609 10.685 -10.685 1.00 92.62 184 LEU A N 1
ATOM 1404 C CA . LEU A 1 184 ? 2.045 10.932 -10.527 1.00 92.62 184 LEU A CA 1
ATOM 1405 C C . LEU A 1 184 ? 2.863 10.104 -11.520 1.00 92.62 184 LEU A C 1
ATOM 1407 O O . LEU A 1 184 ? 3.789 10.627 -12.139 1.00 92.62 184 LEU A O 1
ATOM 1411 N N . GLN A 1 185 ? 2.499 8.838 -11.704 1.00 90.06 185 GLN A N 1
ATOM 1412 C CA . GLN A 1 185 ? 3.157 7.949 -12.654 1.00 90.06 185 GLN A CA 1
ATOM 1413 C C . GLN A 1 185 ? 2.955 8.380 -14.110 1.00 90.06 185 GLN A C 1
ATOM 1415 O O . GLN A 1 185 ? 3.871 8.216 -14.911 1.00 90.06 185 GLN A O 1
ATOM 1420 N N . ALA A 1 186 ? 1.820 8.996 -14.448 1.00 89.44 186 ALA A N 1
ATOM 1421 C CA . ALA A 1 186 ? 1.558 9.530 -15.784 1.00 89.44 186 ALA A CA 1
ATOM 1422 C C . ALA A 1 186 ? 2.494 10.692 -16.178 1.00 89.44 186 ALA A C 1
ATOM 1424 O O . ALA A 1 186 ? 2.604 11.014 -17.361 1.00 89.44 186 ALA A O 1
ATOM 1425 N N . TYR A 1 187 ? 3.178 11.321 -15.214 1.00 90.25 187 TYR A N 1
ATOM 1426 C CA . TYR A 1 187 ? 4.215 12.325 -15.480 1.00 90.25 187 TYR A CA 1
ATOM 1427 C C . TYR A 1 187 ? 5.612 11.724 -15.682 1.00 90.25 187 TYR A C 1
ATOM 1429 O O . TYR A 1 187 ? 6.535 12.452 -16.054 1.00 90.25 187 TYR A O 1
ATOM 1437 N N . LEU A 1 188 ? 5.798 10.422 -15.438 1.00 88.31 188 LEU A N 1
ATOM 1438 C CA . LEU A 1 188 ? 7.074 9.753 -15.667 1.00 88.31 188 LEU A CA 1
ATOM 1439 C C . LEU A 1 188 ? 7.183 9.328 -17.139 1.00 88.31 188 LEU A C 1
ATOM 1441 O O . LEU A 1 188 ? 6.258 8.715 -17.666 1.00 88.31 188 LEU A O 1
ATOM 1445 N N . PRO A 1 189 ? 8.319 9.590 -17.809 1.00 85.75 189 PRO A N 1
ATOM 1446 C CA . PRO A 1 189 ? 8.472 9.351 -19.249 1.00 85.75 189 PRO A CA 1
ATOM 1447 C C . PRO A 1 189 ? 8.322 7.875 -19.644 1.00 85.75 189 PRO A C 1
ATOM 1449 O O . PRO A 1 189 ? 7.977 7.572 -20.783 1.00 85.75 189 PRO A O 1
ATOM 1452 N N . ASP A 1 190 ? 8.548 6.965 -18.695 1.00 84.25 190 ASP A N 1
ATOM 1453 C CA . ASP A 1 190 ? 8.549 5.521 -18.922 1.00 84.25 190 ASP A CA 1
ATOM 1454 C C . ASP A 1 190 ? 7.213 4.849 -18.556 1.00 84.25 190 ASP A C 1
ATOM 1456 O O . ASP A 1 190 ? 7.118 3.616 -18.586 1.00 84.25 190 ASP A O 1
ATOM 1460 N N . ARG A 1 191 ? 6.181 5.621 -18.180 1.00 81.94 191 ARG A N 1
ATOM 1461 C CA . ARG A 1 191 ? 4.847 5.099 -17.858 1.00 81.94 191 ARG A CA 1
ATOM 1462 C C . ARG A 1 191 ? 3.753 5.836 -18.618 1.00 81.94 191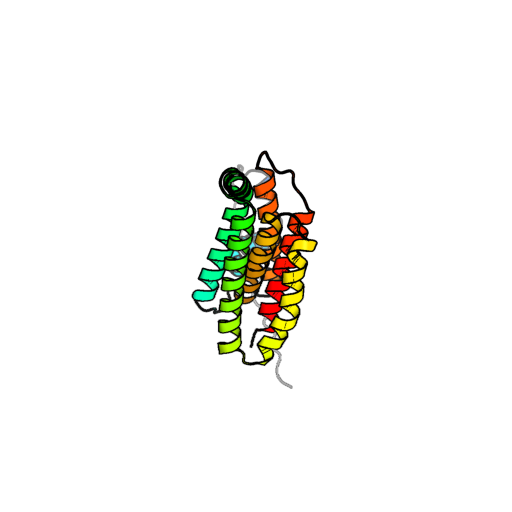 ARG A C 1
ATOM 1464 O O . ARG A 1 191 ? 3.752 7.050 -18.761 1.00 81.94 191 ARG A O 1
ATOM 1471 N N . VAL A 1 192 ? 2.790 5.051 -19.085 1.00 77.06 192 VAL A N 1
ATOM 1472 C CA . VAL A 1 192 ? 1.534 5.535 -19.652 1.00 77.06 192 VAL A CA 1
ATOM 1473 C C . VAL A 1 192 ? 0.447 5.124 -18.677 1.00 77.06 192 VAL A C 1
ATOM 1475 O O . VAL A 1 192 ? 0.501 4.005 -18.171 1.00 77.06 192 VAL A O 1
ATOM 1478 N N . GLY A 1 193 ? -0.493 6.030 -18.416 1.00 80.06 193 GLY A N 1
ATOM 1479 C CA . GLY A 1 193 ? -1.539 5.817 -17.425 1.00 80.06 193 GLY A CA 1
ATOM 1480 C C . GLY A 1 193 ? -2.260 4.468 -17.594 1.00 80.06 193 GLY A C 1
ATOM 1481 O O . GLY A 1 193 ? -2.871 4.261 -18.644 1.00 80.06 193 GLY A O 1
ATOM 1482 N N . ASP A 1 194 ? -2.225 3.578 -16.598 1.00 90.44 194 ASP A N 1
ATOM 1483 C CA . ASP A 1 194 ? -2.942 2.298 -16.582 1.00 90.44 194 ASP A CA 1
ATOM 1484 C C . ASP A 1 194 ? -4.028 2.283 -15.494 1.00 90.44 194 ASP A C 1
ATOM 1486 O O . ASP A 1 194 ? -3.779 2.144 -14.298 1.00 90.44 194 ASP A O 1
ATOM 1490 N N . LEU A 1 195 ? -5.292 2.367 -15.915 1.00 93.69 195 LEU A N 1
ATOM 1491 C CA . LEU A 1 195 ? -6.434 2.301 -14.997 1.00 93.69 195 LEU A CA 1
ATOM 1492 C C . LEU A 1 195 ? -6.525 0.963 -14.245 1.00 93.69 195 LEU A C 1
ATOM 1494 O O . LEU A 1 195 ? -7.172 0.900 -13.194 1.00 93.69 195 LEU A O 1
ATOM 1498 N N . ARG A 1 196 ? -5.886 -0.102 -14.751 1.00 93.81 196 ARG A N 1
ATOM 1499 C CA . ARG A 1 196 ? -5.749 -1.365 -14.021 1.00 93.81 196 ARG A CA 1
ATOM 1500 C C . ARG A 1 196 ? -5.012 -1.149 -12.704 1.00 93.81 196 ARG A C 1
ATOM 1502 O O . ARG A 1 196 ? -5.454 -1.701 -11.698 1.00 93.81 196 ARG A O 1
ATOM 1509 N N . ASP A 1 197 ? -3.961 -0.335 -12.682 1.00 92.25 197 ASP A N 1
ATOM 1510 C CA . ASP A 1 197 ? -3.131 -0.126 -11.493 1.00 92.25 197 ASP A CA 1
ATOM 1511 C C . ASP A 1 197 ? -3.914 0.613 -10.404 1.00 92.25 197 ASP A C 1
ATOM 1513 O O . ASP A 1 197 ? -3.930 0.179 -9.249 1.00 92.25 197 ASP A O 1
ATOM 1517 N N . VAL A 1 198 ? -4.713 1.618 -10.784 1.00 96.31 198 VAL A N 1
ATOM 1518 C CA . VAL A 1 198 ? -5.688 2.258 -9.880 1.00 96.31 198 VAL A CA 1
ATOM 1519 C C . VAL A 1 198 ? -6.643 1.222 -9.282 1.00 96.31 198 VAL A C 1
ATOM 1521 O O . VAL A 1 198 ? -6.879 1.211 -8.070 1.00 96.31 198 VAL A O 1
ATOM 1524 N N . GLY A 1 199 ? -7.191 0.336 -10.119 1.00 96.56 199 GLY A N 1
ATOM 1525 C CA . GLY A 1 199 ? -8.108 -0.719 -9.689 1.00 96.56 199 GLY A CA 1
ATOM 1526 C C . GLY A 1 199 ? -7.463 -1.698 -8.707 1.00 96.56 199 GLY A C 1
ATOM 1527 O O . GLY A 1 199 ? -8.043 -2.001 -7.663 1.00 96.56 199 GLY A O 1
ATOM 1528 N N . VAL A 1 200 ? -6.247 -2.154 -9.004 1.00 94.81 200 VAL A N 1
ATOM 1529 C CA . VAL A 1 200 ? -5.466 -3.071 -8.162 1.00 94.81 200 VAL A CA 1
ATOM 1530 C C . VAL A 1 200 ? -5.136 -2.429 -6.814 1.00 94.81 200 VAL A C 1
ATOM 1532 O O . VAL A 1 200 ? -5.389 -3.036 -5.769 1.00 94.81 200 VAL A O 1
ATOM 1535 N N . ASN A 1 201 ? -4.651 -1.187 -6.821 1.00 96.12 201 ASN A N 1
ATOM 1536 C CA . ASN A 1 201 ? -4.343 -0.415 -5.619 1.00 96.12 201 ASN A CA 1
ATOM 1537 C C . ASN A 1 201 ? -5.588 -0.210 -4.742 1.00 96.12 201 ASN A C 1
ATOM 1539 O O . ASN A 1 201 ? -5.542 -0.394 -3.521 1.00 96.12 201 ASN A O 1
ATOM 1543 N N . LEU A 1 202 ? -6.733 0.098 -5.358 1.00 97.62 202 LEU A N 1
ATOM 1544 C CA . LEU A 1 202 ? -7.998 0.253 -4.646 1.00 97.62 202 LEU A CA 1
ATOM 1545 C C . LEU A 1 202 ? -8.476 -1.070 -4.033 1.00 97.62 202 LEU A C 1
ATOM 1547 O O . LEU A 1 202 ? -8.863 -1.092 -2.863 1.00 97.62 202 LEU A O 1
ATOM 1551 N N . VAL A 1 203 ? -8.415 -2.179 -4.779 1.00 96.19 203 VAL A N 1
ATOM 1552 C CA . VAL A 1 203 ? -8.756 -3.517 -4.266 1.00 96.19 203 VAL A CA 1
ATOM 1553 C C . VAL A 1 203 ? -7.865 -3.880 -3.080 1.00 96.19 203 VAL A C 1
ATOM 1555 O O . VAL A 1 203 ? -8.376 -4.312 -2.044 1.00 96.19 203 VAL A O 1
ATOM 1558 N N . ALA A 1 204 ? -6.557 -3.642 -3.184 1.00 94.88 204 ALA A N 1
ATOM 1559 C CA . ALA A 1 204 ? -5.619 -3.864 -2.093 1.00 94.88 204 ALA A CA 1
ATOM 1560 C C . ALA A 1 204 ? -5.998 -3.057 -0.842 1.00 94.88 204 ALA A C 1
ATOM 1562 O O . ALA A 1 204 ? -6.146 -3.622 0.248 1.00 94.88 204 ALA A O 1
ATOM 1563 N N . SER A 1 205 ? -6.240 -1.751 -0.996 1.00 97.00 205 SER A N 1
ATOM 1564 C CA . SER A 1 205 ? -6.691 -0.884 0.096 1.00 97.00 205 SER A CA 1
ATOM 1565 C C . SER A 1 205 ? -8.019 -1.327 0.708 1.00 97.00 205 SER A C 1
ATOM 1567 O O . SER A 1 205 ? -8.162 -1.285 1.930 1.00 97.00 205 SER A O 1
ATOM 1569 N N . ILE A 1 206 ? -8.979 -1.798 -0.092 1.00 96.06 206 ILE A N 1
ATOM 1570 C CA . ILE A 1 206 ? -10.256 -2.323 0.411 1.00 96.06 206 ILE A CA 1
ATOM 1571 C C . ILE A 1 206 ? -10.032 -3.592 1.237 1.00 96.06 206 ILE A C 1
ATOM 1573 O O . ILE A 1 206 ? -10.587 -3.700 2.330 1.00 96.06 206 ILE A O 1
ATOM 1577 N N . ILE A 1 207 ? -9.201 -4.529 0.768 1.00 92.75 207 ILE A N 1
ATOM 1578 C CA . ILE A 1 207 ? -8.872 -5.761 1.505 1.00 92.75 207 ILE A CA 1
ATOM 1579 C C . ILE A 1 207 ? -8.234 -5.415 2.856 1.00 92.75 207 ILE A C 1
ATOM 1581 O O . ILE A 1 207 ? -8.670 -5.906 3.903 1.00 92.75 207 ILE A O 1
ATOM 1585 N N . GLY A 1 208 ? -7.242 -4.522 2.855 1.00 91.25 208 GLY A N 1
ATOM 1586 C CA . GLY A 1 208 ? -6.606 -4.041 4.078 1.00 91.25 208 GLY A CA 1
ATOM 1587 C C . GLY A 1 208 ? -7.579 -3.316 5.009 1.00 91.25 208 GLY A C 1
ATOM 1588 O O . GLY A 1 208 ? -7.634 -3.589 6.210 1.00 91.25 208 GLY A O 1
ATOM 1589 N N . GLY A 1 209 ? -8.409 -2.432 4.459 1.00 92.75 209 GLY A N 1
ATOM 1590 C CA . GLY A 1 209 ? -9.425 -1.697 5.205 1.00 92.75 209 GLY A CA 1
ATOM 1591 C C . GLY A 1 209 ? -10.478 -2.612 5.830 1.00 92.75 209 GLY A C 1
ATOM 1592 O O . GLY A 1 209 ? -10.859 -2.423 6.986 1.00 92.75 209 GLY A O 1
ATOM 1593 N N . TRP A 1 210 ? -10.906 -3.651 5.113 1.00 90.94 210 TRP A N 1
ATOM 1594 C CA . TRP A 1 210 ? -11.850 -4.649 5.612 1.00 90.94 210 TRP A CA 1
ATOM 1595 C C . TRP A 1 210 ? -11.291 -5.416 6.816 1.00 90.94 210 TRP A C 1
ATOM 1597 O O . TRP A 1 210 ? -12.001 -5.596 7.809 1.00 90.94 210 TRP A O 1
ATOM 1607 N N . LEU A 1 211 ? -10.005 -5.790 6.780 1.00 86.38 211 LEU A N 1
ATOM 1608 C CA . LEU A 1 211 ? -9.306 -6.406 7.916 1.00 86.38 211 LEU A CA 1
ATOM 1609 C C . LEU A 1 211 ? -9.274 -5.489 9.145 1.00 86.38 211 LEU A C 1
ATOM 1611 O O . LEU A 1 211 ? -9.496 -5.944 10.272 1.00 86.38 211 LEU A O 1
ATOM 1615 N N . ALA A 1 212 ? -9.014 -4.196 8.942 1.00 86.75 212 ALA A N 1
ATOM 1616 C CA . ALA A 1 212 ? -9.046 -3.207 10.015 1.00 86.75 212 ALA A CA 1
ATOM 1617 C C . ALA A 1 212 ? -10.450 -3.051 10.605 1.00 86.75 212 ALA A C 1
ATOM 1619 O O . ALA A 1 212 ? -10.605 -3.047 11.828 1.00 86.75 212 ALA A O 1
ATOM 1620 N N . TRP A 1 213 ? -11.464 -2.957 9.744 1.00 85.12 213 TRP A N 1
ATOM 1621 C CA . TRP A 1 213 ? -12.851 -2.730 10.135 1.00 85.12 213 TRP A CA 1
ATOM 1622 C C . TRP A 1 213 ? -13.445 -3.910 10.909 1.00 85.12 213 TRP A C 1
ATOM 1624 O O . TRP A 1 213 ? -13.965 -3.710 12.004 1.00 85.12 213 TRP A O 1
ATOM 1634 N N . LYS A 1 214 ? -13.266 -5.145 10.417 1.00 80.88 214 LYS A N 1
ATOM 1635 C CA . LYS A 1 214 ? -13.611 -6.390 11.138 1.00 80.88 214 LYS A CA 1
ATOM 1636 C C . LYS A 1 214 ? -12.942 -6.484 12.507 1.00 80.88 214 LYS A C 1
ATOM 1638 O O . LYS A 1 214 ? -13.424 -7.181 13.392 1.00 80.88 214 LYS A O 1
ATOM 1643 N N . GLY A 1 215 ? -11.794 -5.831 12.645 1.00 72.12 215 GLY A N 1
ATOM 1644 C CA . GLY A 1 215 ? -11.005 -5.804 13.856 1.00 72.12 215 GLY A CA 1
ATOM 1645 C C . GLY A 1 215 ? -11.356 -4.694 14.839 1.00 72.12 215 GLY A C 1
ATOM 1646 O O . GLY A 1 215 ? -10.659 -4.592 15.847 1.00 72.12 215 GLY A O 1
ATOM 1647 N N . ARG A 1 216 ? -12.325 -3.819 14.571 1.00 76.62 216 ARG A N 1
ATOM 1648 C CA . ARG A 1 216 ? -12.703 -2.800 15.557 1.00 76.62 216 ARG A CA 1
ATOM 1649 C C . ARG A 1 216 ? -13.408 -3.478 16.748 1.00 76.62 216 ARG A C 1
ATOM 1651 O O . ARG A 1 216 ? -14.188 -4.398 16.505 1.00 76.62 216 ARG A O 1
ATOM 1658 N N . PRO A 1 217 ? -13.065 -3.113 17.997 1.00 60.75 217 PRO A N 1
ATOM 1659 C CA . PRO A 1 217 ? -13.813 -3.561 19.168 1.00 60.75 217 PRO A CA 1
ATOM 1660 C C . PRO A 1 217 ? -15.255 -3.046 19.138 1.00 60.75 217 PRO A C 1
ATOM 1662 O O . PRO A 1 217 ? -15.494 -1.998 18.489 1.00 60.75 217 PRO A O 1
#

Sequence (217 aa):
MGHLLCGTQGRGAGQGAPDLPSGQPPWVRLADQDPGAGRLADRLHGPQLFLLLPQPLQTPLSDRVAWIAALAAILTLSLWGRPIQGWVHAHVRGELLAWGIGGVLAALTLAGLWRVVRYRGTRALLHLLWLLPGLALLPEVFPLVEERVHFIVFGLFGFFTLRLFPLVPGLAICALVAGLDELLQAYLPDRVGDLRDVGVNLVASIIGGWLAWKGRP

Mean predicted aligned error: 12.5 Å

Secondary structure (DSSP, 8-state):
---------------PPP---TT--TTHHHHSS-TTHHHHHHHHSSGGGGGSS-PPPS--HHHHHHHHHHHHHHHHHHHHHHHHHHHHHHHS-HHHHHHHHHHHHHHHHHHHHHHHHHHH-THHHHHHHHHHHHHHHHHHH--SHHHHHHHHHHHHHHHHHHHHS-HHHHHHHHHHHHHHHHHHHTTSTT----HHHHHHHHHHHHHHHHHHHHT--

Foldseek 3Di:
DDDDDDDDDDDDDDDDDDDDDPDDDPVVVVCVVDPVNVVVVVVVPDPCVVVPPFQWDPDDPVLVVLLVVLLVVLVCCLVCVVVVVVVCVVPPDVVVVCCVVVVVVVVVVVVVVVVCCVPPNPVVVVVVVVVVVVLVCLCVVPVDPSLSVLLQSLLSNLLSLLNTGPDVVSLVVQLVSLVVSQVSNCPPPPDNRDVVSSVSSSVSSVNSSVVNVVPDD

pLDDT: mean 78.64, std 15.05, range [44.28, 97.94]